Protein AF-A0A2K3E659-F1 (afdb_monomer_lite)

Foldseek 3Di:
DLLVVLVVLVVPPDDDDDDDDDDDDDDDDDDDDDDDDDPVVCVVVVQVVCCVPPVDNPPPPPDDDDDDDDDDDDDDDDDDDPDPPPPPPPDPDPQDALVRLLVQLVVCVVVVVPVSNLVSLVSLLVLLVVLFDPPDPPPPDDDDDDDDDDDDDDDDDDDDDDDPPPPPPPPPVDPQRSLLVNQLPPVSDDDPVSDDPSVSSSSVSSLVSLLSVCQELVSLVPDPVSLVSLLSGALSSLSSNLLDPRHDYPFLVSVVVSVVSSCVSCVDDGDDPVSVVVSVVSRPVVRHDPVCCVPPVPPPD

Secondary structure (DSSP, 8-state):
-HHHHHHHHHTTSS-PPPP-------------------HHHHHHHHHHHHHHHH------PPP-----------------------------S-PPPHHHHHHHHHHHHHTT-HHHHHHHHHHHHHHHHHTS--PPP-------------------------------------PPPHHHHHHHTGGGSPPGGG--HHHHHHHHHHHHHHHHHH-BHHHHHH-HHHHHHHHH--HHHHHHHHH-TTSB-S-HHHHHHHHHHHHHHTTTTS--HHHHHHHHHHS-GGGS-HHHHHHHS----

Structure (mmCIF, N/CA/C/O backbone):
data_AF-A0A2K3E659-F1
#
_entry.id   AF-A0A2K3E659-F1
#
loop_
_atom_site.group_PDB
_atom_site.id
_atom_site.type_symbol
_atom_site.label_atom_id
_atom_site.label_alt_id
_atom_site.label_comp_id
_atom_site.label_asym_id
_atom_site.label_entity_id
_atom_site.label_seq_id
_atom_site.pdbx_PDB_ins_code
_atom_site.Cartn_x
_atom_site.Cartn_y
_atom_site.Cartn_z
_atom_site.occupancy
_atom_site.B_iso_or_equiv
_atom_site.auth_seq_id
_atom_site.auth_comp_id
_atom_site.auth_asym_id
_atom_site.auth_atom_id
_atom_site.pdbx_PDB_model_num
ATOM 1 N N . MET A 1 1 ? 3.778 13.108 7.292 1.00 47.12 1 MET A N 1
ATOM 2 C CA . MET A 1 1 ? 3.877 12.497 8.639 1.00 47.12 1 MET A CA 1
ATOM 3 C C . MET A 1 1 ? 3.496 11.025 8.599 1.00 47.12 1 MET A C 1
ATOM 5 O O . MET A 1 1 ? 4.296 10.223 9.041 1.00 47.12 1 MET A O 1
ATOM 9 N N . PHE A 1 2 ? 2.381 10.656 7.964 1.00 42.03 2 PHE A N 1
ATOM 10 C CA . PHE A 1 2 ? 1.967 9.256 7.797 1.00 42.03 2 PHE A CA 1
ATOM 11 C C . PHE A 1 2 ? 3.013 8.341 7.096 1.00 42.03 2 PHE A C 1
ATOM 13 O O . PHE A 1 2 ? 3.267 7.223 7.522 1.00 42.03 2 PHE A O 1
ATOM 20 N N . ALA A 1 3 ? 3.743 8.857 6.103 1.00 51.72 3 ALA A N 1
ATOM 21 C CA . ALA A 1 3 ? 4.921 8.198 5.514 1.00 51.72 3 ALA A CA 1
ATOM 22 C C . ALA A 1 3 ? 6.031 7.842 6.538 1.00 51.72 3 ALA A C 1
ATOM 24 O O . ALA A 1 3 ? 6.636 6.773 6.499 1.00 51.72 3 ALA A O 1
ATOM 25 N N . ALA A 1 4 ? 6.301 8.740 7.494 1.00 57.41 4 ALA A N 1
ATOM 26 C CA . ALA A 1 4 ? 7.264 8.475 8.565 1.00 57.41 4 ALA A CA 1
ATOM 27 C C . ALA A 1 4 ? 6.723 7.435 9.561 1.00 57.41 4 ALA A C 1
ATOM 29 O O . ALA A 1 4 ? 7.491 6.608 10.046 1.00 57.41 4 ALA A O 1
ATOM 30 N N . GLN A 1 5 ? 5.404 7.428 9.763 1.00 55.34 5 GLN A N 1
ATOM 31 C CA . GLN A 1 5 ? 4.701 6.498 10.638 1.00 55.34 5 GLN A CA 1
ATOM 32 C C . GLN A 1 5 ? 4.775 5.050 10.182 1.00 55.34 5 GLN A C 1
ATOM 34 O O . GLN A 1 5 ? 5.108 4.144 10.948 1.00 55.34 5 GLN A O 1
ATOM 39 N N . LEU A 1 6 ? 4.534 4.831 8.896 1.00 56.66 6 LEU A N 1
ATOM 40 C CA . LEU A 1 6 ? 4.670 3.508 8.310 1.00 56.66 6 LEU A CA 1
ATOM 41 C C . LEU A 1 6 ? 6.118 2.990 8.401 1.00 56.66 6 LEU A C 1
ATOM 43 O O . LEU A 1 6 ? 6.339 1.822 8.722 1.00 56.66 6 LEU A O 1
ATOM 47 N N . ARG A 1 7 ? 7.116 3.872 8.240 1.00 60.88 7 ARG A N 1
ATOM 48 C CA . ARG A 1 7 ? 8.538 3.516 8.406 1.00 60.88 7 ARG A CA 1
ATOM 49 C C . ARG A 1 7 ? 8.892 3.068 9.825 1.00 60.88 7 ARG A C 1
ATOM 51 O O . ARG A 1 7 ? 9.655 2.109 9.972 1.00 60.88 7 ARG A O 1
ATOM 58 N N . GLY A 1 8 ? 8.360 3.741 10.848 1.00 56.91 8 GLY A N 1
ATOM 59 C CA . GLY A 1 8 ? 8.593 3.401 12.256 1.00 56.91 8 GLY A CA 1
ATOM 60 C C . GLY A 1 8 ? 8.026 2.030 12.630 1.00 56.91 8 GLY A C 1
ATOM 61 O O . GLY A 1 8 ? 8.695 1.239 13.296 1.00 56.91 8 GLY A O 1
ATOM 62 N N . CYS A 1 9 ? 6.832 1.712 12.128 1.00 49.62 9 CYS A N 1
ATOM 63 C CA . CYS A 1 9 ? 6.177 0.430 12.383 1.00 49.62 9 CYS A CA 1
ATOM 64 C C . CYS A 1 9 ? 6.862 -0.758 11.693 1.00 49.62 9 CYS A C 1
ATOM 66 O O . CYS A 1 9 ? 6.882 -1.850 12.259 1.00 49.62 9 CYS A O 1
ATOM 68 N N . TRP A 1 10 ? 7.433 -0.575 10.499 1.00 52.50 10 TRP A N 1
ATOM 69 C CA . TRP A 1 10 ? 8.039 -1.689 9.754 1.00 52.50 10 TRP A CA 1
ATOM 70 C C . TRP A 1 10 ? 9.515 -1.915 10.044 1.00 52.50 10 TRP A C 1
ATOM 72 O O . TRP A 1 10 ? 9.970 -3.052 9.980 1.00 52.50 10 TRP A O 1
ATOM 82 N N . SER A 1 11 ? 10.257 -0.880 10.439 1.00 49.38 11 SER A N 1
ATOM 83 C CA . SER A 1 11 ? 11.671 -1.045 10.811 1.00 49.38 11 SER A CA 1
ATOM 84 C C . SER A 1 11 ? 11.860 -1.784 12.146 1.00 49.38 11 SER A C 1
ATOM 86 O O . SER A 1 11 ? 12.975 -2.168 12.481 1.00 49.38 11 SER A O 1
ATOM 88 N N . ALA A 1 12 ? 10.789 -1.972 12.927 1.00 46.50 12 ALA A N 1
ATOM 89 C CA . ALA A 1 12 ? 10.837 -2.599 14.249 1.00 46.50 12 ALA A CA 1
ATOM 90 C C . ALA A 1 12 ? 10.789 -4.145 14.229 1.00 46.50 12 ALA A C 1
ATOM 92 O O . ALA A 1 12 ? 10.921 -4.765 15.285 1.00 46.50 12 ALA A O 1
ATOM 93 N N . GLY A 1 13 ? 10.611 -4.778 13.064 1.00 43.62 13 GLY A N 1
ATOM 94 C CA . GLY A 1 13 ? 10.734 -6.230 12.906 1.00 43.62 13 GLY A CA 1
ATOM 95 C C . GLY A 1 13 ? 12.174 -6.638 12.582 1.00 43.62 13 GLY A C 1
ATOM 96 O O . GLY A 1 13 ? 12.652 -6.347 11.495 1.00 43.62 13 GLY A O 1
ATOM 97 N N . ASP A 1 14 ? 12.839 -7.328 13.514 1.00 42.44 14 ASP A N 1
ATOM 98 C CA . ASP A 1 14 ? 14.150 -7.994 13.360 1.00 42.44 14 ASP A CA 1
ATOM 99 C C . ASP A 1 14 ? 15.427 -7.124 13.286 1.00 42.44 14 ASP A C 1
ATOM 101 O O . ASP A 1 14 ? 16.301 -7.323 12.441 1.00 42.44 14 ASP A O 1
ATOM 105 N N . ALA A 1 15 ? 15.642 -6.251 14.278 1.00 33.78 15 ALA A N 1
ATOM 106 C CA . ALA A 1 15 ? 16.997 -5.807 14.632 1.00 33.78 15 ALA A CA 1
ATOM 107 C C . ALA A 1 15 ? 17.201 -5.757 16.165 1.00 33.78 15 ALA A C 1
ATOM 109 O O . ALA A 1 15 ? 16.416 -5.107 16.860 1.00 33.78 15 ALA A O 1
ATOM 110 N N . PRO A 1 16 ? 18.235 -6.415 16.738 1.00 37.44 16 PRO A N 1
ATOM 111 C CA . PRO A 1 16 ? 18.531 -6.317 18.166 1.00 37.44 16 PRO A CA 1
ATOM 112 C C . PRO A 1 16 ? 18.999 -4.900 18.528 1.00 37.44 16 PRO A C 1
ATOM 114 O O . PRO A 1 16 ? 19.964 -4.375 17.974 1.00 37.44 16 PRO A O 1
ATOM 117 N N . ALA A 1 17 ? 18.276 -4.295 19.469 1.00 35.94 17 ALA A N 1
ATOM 118 C CA . ALA A 1 17 ? 18.398 -2.905 19.885 1.00 35.94 17 ALA A CA 1
ATOM 119 C C . ALA A 1 17 ? 19.773 -2.538 20.479 1.00 35.94 17 ALA A C 1
ATOM 121 O O . ALA A 1 17 ? 20.302 -3.238 21.344 1.00 35.94 17 ALA A O 1
ATOM 122 N N . ALA A 1 18 ? 20.281 -1.363 20.094 1.00 32.69 18 ALA A N 1
ATOM 123 C CA . ALA A 1 18 ? 21.292 -0.610 20.837 1.00 32.69 18 ALA A CA 1
ATOM 124 C C . ALA A 1 18 ? 20.625 0.581 21.567 1.00 32.69 18 ALA A C 1
ATOM 126 O O . ALA A 1 18 ? 19.684 1.162 21.021 1.00 32.69 18 ALA A O 1
ATOM 127 N N . PRO A 1 19 ? 21.068 0.965 22.783 1.00 47.03 19 PRO A N 1
ATOM 128 C CA . PRO A 1 19 ? 20.362 1.943 23.610 1.00 47.03 19 PRO A CA 1
ATOM 129 C C . PRO A 1 19 ? 20.912 3.375 23.480 1.00 47.03 19 PRO A C 1
ATOM 131 O O . PRO A 1 19 ? 22.121 3.584 23.541 1.00 47.03 19 PRO A O 1
ATOM 134 N N . ALA A 1 20 ? 20.014 4.365 23.418 1.00 38.97 20 ALA A N 1
ATOM 135 C CA . ALA A 1 20 ? 20.218 5.760 23.856 1.00 38.97 20 ALA A CA 1
ATOM 136 C C . ALA A 1 20 ? 18.830 6.445 23.941 1.00 38.97 20 ALA A C 1
ATOM 138 O O . ALA A 1 20 ? 18.073 6.393 22.981 1.00 38.97 20 ALA A O 1
ATOM 139 N N . ALA A 1 21 ? 18.315 6.838 25.112 1.00 37.50 21 ALA A N 1
ATOM 140 C CA . ALA A 1 21 ? 18.621 8.009 25.953 1.00 37.50 21 ALA A CA 1
ATOM 141 C C . ALA A 1 21 ? 17.850 9.301 25.567 1.00 37.50 21 ALA A C 1
ATOM 143 O O . ALA A 1 21 ? 18.180 9.954 24.588 1.00 37.50 21 ALA A O 1
ATOM 144 N N . GLY A 1 22 ? 16.904 9.707 26.434 1.00 38.62 22 GLY A N 1
ATOM 145 C CA . GLY A 1 22 ? 16.795 11.098 26.919 1.00 38.62 22 GLY A CA 1
ATOM 146 C C . GLY A 1 22 ? 15.797 12.094 26.294 1.00 38.62 22 GLY A C 1
ATOM 147 O O . GLY A 1 22 ? 16.176 12.878 25.440 1.00 38.62 22 GLY A O 1
ATOM 148 N N . SER A 1 23 ? 14.595 12.161 26.892 1.00 41.78 23 SER A N 1
ATOM 149 C CA . SER A 1 23 ? 13.807 13.352 27.323 1.00 41.78 23 SER A CA 1
ATOM 150 C C . SER A 1 23 ? 13.489 14.548 26.395 1.00 41.78 23 SER A C 1
ATOM 152 O O . SER A 1 23 ? 14.382 15.268 25.962 1.00 41.78 23 SER A O 1
ATOM 154 N N . GLY A 1 24 ? 12.194 14.914 26.337 1.00 33.00 24 GLY A N 1
ATOM 155 C CA . GLY A 1 24 ? 11.725 16.276 26.026 1.00 33.00 24 GLY A CA 1
ATOM 156 C C . GLY A 1 24 ? 10.191 16.430 25.995 1.00 33.00 24 GLY A C 1
ATOM 157 O O . GLY A 1 24 ? 9.526 15.854 25.147 1.00 33.00 24 GLY A O 1
ATOM 158 N N . THR A 1 25 ? 9.633 17.207 26.927 1.00 40.81 25 THR A N 1
ATOM 159 C CA . THR A 1 25 ? 8.205 17.555 27.123 1.00 40.81 25 THR A CA 1
ATOM 160 C C . THR A 1 25 ? 7.760 18.804 26.336 1.00 40.81 25 THR A C 1
ATOM 162 O O . THR A 1 25 ? 8.527 19.762 26.348 1.00 40.81 25 THR A O 1
ATOM 165 N N . ALA A 1 26 ? 6.516 18.862 25.803 1.00 34.12 26 ALA A N 1
ATOM 166 C CA . ALA A 1 26 ? 5.512 19.942 26.036 1.00 34.12 26 ALA A CA 1
ATOM 167 C C . ALA A 1 26 ? 4.304 20.001 25.046 1.00 34.12 26 ALA A C 1
ATOM 169 O O . ALA A 1 26 ? 4.470 20.001 23.834 1.00 34.12 26 ALA A O 1
ATOM 170 N N . SER A 1 27 ? 3.109 20.144 25.648 1.00 32.50 27 SER A N 1
ATOM 171 C CA . SER A 1 27 ? 1.854 20.871 25.318 1.00 32.50 27 SER A CA 1
ATOM 172 C C . SER A 1 27 ? 1.270 21.076 23.900 1.00 32.50 27 SER A C 1
ATOM 174 O O . SER A 1 27 ? 1.716 21.915 23.128 1.00 32.50 27 SER A O 1
ATOM 176 N N . SER A 1 28 ? 0.100 20.439 23.720 1.00 35.16 28 SER A N 1
ATOM 177 C CA . SER A 1 28 ? -1.240 20.902 23.272 1.00 35.16 28 SER A CA 1
ATOM 178 C C . SER A 1 28 ? -1.457 22.272 22.594 1.00 35.16 28 SER A C 1
ATOM 180 O O . SER A 1 28 ? -1.213 23.320 23.191 1.00 35.16 28 SER A O 1
ATOM 182 N N . ALA A 1 29 ? -2.157 22.233 21.448 1.00 30.05 29 ALA A N 1
ATOM 183 C CA . ALA A 1 29 ? -3.286 23.118 21.127 1.00 30.05 29 ALA A CA 1
ATOM 184 C C . ALA A 1 29 ? -4.219 22.437 20.098 1.00 30.05 29 ALA A C 1
ATOM 186 O O . ALA A 1 29 ? -3.815 22.163 18.970 1.00 30.05 29 ALA A O 1
ATOM 187 N N . ALA A 1 30 ? -5.468 22.158 20.483 1.00 32.28 30 ALA A N 1
ATOM 188 C CA . ALA A 1 30 ? -6.503 21.622 19.599 1.00 32.28 30 ALA A CA 1
ATOM 189 C C . ALA A 1 30 ? -7.241 22.763 18.878 1.00 32.28 30 ALA A C 1
ATOM 191 O O . ALA A 1 30 ? -7.727 23.691 19.524 1.00 32.28 30 ALA A O 1
ATOM 192 N N . SER A 1 31 ? -7.350 22.672 17.551 1.00 33.44 31 SER A N 1
ATOM 193 C CA . SER A 1 31 ? -8.145 23.574 16.710 1.00 33.44 31 SER A CA 1
ATOM 194 C C . SER A 1 31 ? -9.215 22.760 15.982 1.00 33.44 31 SER A C 1
ATOM 196 O O . SER A 1 31 ? -8.907 21.747 15.353 1.00 33.44 31 SER A O 1
ATOM 198 N N . GLY A 1 32 ? -10.478 23.151 16.150 1.00 29.97 32 GLY A N 1
ATOM 199 C CA . GLY A 1 32 ? -11.647 22.414 15.675 1.00 29.97 32 GLY A CA 1
ATOM 200 C C . GLY A 1 32 ? -12.015 22.727 14.225 1.00 29.97 32 GLY A C 1
ATOM 201 O O . GLY A 1 32 ? -11.993 23.881 13.806 1.00 29.97 32 GLY A O 1
ATOM 202 N N . CYS A 1 33 ? -12.444 21.696 13.497 1.00 29.36 33 CYS A N 1
ATOM 203 C CA . CYS A 1 33 ? -13.111 21.818 12.204 1.00 29.36 33 CYS A CA 1
ATOM 204 C C . CYS A 1 33 ? -14.508 21.196 12.312 1.00 29.36 33 CYS A C 1
ATOM 206 O O . CYS A 1 33 ? -14.652 20.011 12.608 1.00 29.36 33 CYS A O 1
ATOM 208 N N . THR A 1 34 ? -15.541 22.006 12.095 1.00 33.25 34 THR A N 1
ATOM 209 C CA . THR A 1 34 ? -16.946 21.599 12.039 1.00 33.25 34 THR A CA 1
ATOM 210 C C . THR A 1 34 ? -17.333 21.271 10.595 1.00 33.25 34 THR A C 1
ATOM 212 O O . THR A 1 34 ? -17.250 22.121 9.713 1.00 33.25 34 THR A O 1
ATOM 215 N N . GLY A 1 35 ? -17.764 20.030 10.351 1.00 34.91 35 GLY A N 1
ATOM 216 C CA . GLY A 1 35 ? -18.275 19.553 9.062 1.00 34.91 35 GLY A CA 1
ATOM 217 C C . GLY A 1 35 ? -19.725 19.083 9.188 1.00 34.91 35 GLY A C 1
ATOM 218 O O . GLY A 1 35 ? -20.068 18.339 10.100 1.00 34.91 35 GLY A O 1
ATOM 219 N N . SER A 1 36 ? -20.577 19.579 8.294 1.00 40.56 36 SER A N 1
ATOM 220 C CA . SER A 1 36 ? -22.041 19.525 8.334 1.00 40.56 36 SER A CA 1
ATOM 221 C C . SER A 1 36 ? -22.623 18.119 8.109 1.00 40.56 36 SER A C 1
ATOM 223 O O . SER A 1 36 ? -22.696 17.659 6.973 1.00 40.56 36 SER A O 1
ATOM 225 N N . GLY A 1 37 ? -23.120 17.479 9.172 1.00 39.16 37 GLY A N 1
ATOM 226 C CA . GLY A 1 37 ? -23.962 16.278 9.091 1.00 39.16 37 GLY A CA 1
ATOM 227 C C . GLY A 1 37 ? -25.423 16.608 8.756 1.00 39.16 37 GLY A C 1
ATOM 228 O O . GLY A 1 37 ? -25.956 17.637 9.177 1.00 39.16 37 GLY A O 1
ATOM 229 N N . SER A 1 38 ? -26.074 15.738 7.980 1.00 47.44 38 SER A N 1
ATOM 230 C CA . SER A 1 38 ? -27.495 15.833 7.623 1.00 47.44 38 SER A CA 1
ATOM 231 C C . SER A 1 38 ? -28.383 15.914 8.874 1.00 47.44 38 SER A C 1
ATOM 233 O O . SER A 1 38 ? -28.114 15.269 9.887 1.00 47.44 38 SER A O 1
ATOM 235 N N . LYS A 1 39 ? -29.478 16.689 8.817 1.00 44.12 39 LYS A N 1
ATOM 236 C CA . LYS A 1 39 ? -30.404 16.897 9.955 1.00 44.12 39 LYS A CA 1
ATOM 237 C C . LYS A 1 39 ? -30.971 15.591 10.537 1.00 44.12 39 LYS A C 1
ATOM 239 O O . LYS A 1 39 ? -31.363 15.589 11.701 1.00 44.12 39 LYS A O 1
ATOM 244 N N . ALA A 1 40 ? -31.008 14.512 9.753 1.00 47.88 40 ALA A N 1
ATOM 245 C CA . ALA A 1 40 ? -31.462 13.199 10.206 1.00 47.88 40 ALA A CA 1
ATOM 246 C C . ALA A 1 40 ? -30.437 12.495 11.124 1.00 47.88 40 ALA A C 1
ATOM 248 O O . ALA A 1 40 ? -30.831 11.887 12.118 1.00 47.88 40 ALA A O 1
ATOM 249 N N . ASP A 1 41 ? -29.134 12.659 10.871 1.00 48.69 41 ASP A N 1
ATOM 250 C CA . ASP A 1 41 ? -28.060 12.014 11.645 1.00 48.69 41 ASP A CA 1
ATOM 251 C C . ASP A 1 41 ? -27.854 12.651 13.022 1.00 48.69 41 ASP A C 1
ATOM 253 O O . ASP A 1 41 ? -27.526 11.976 14.001 1.00 48.69 41 ASP A O 1
ATOM 257 N N . VAL A 1 42 ? -28.135 13.952 13.143 1.00 56.53 42 VAL A N 1
ATOM 258 C CA . VAL A 1 42 ? -28.045 14.672 14.423 1.00 56.53 42 VAL A CA 1
ATOM 259 C C . VAL A 1 42 ? -29.068 14.140 15.433 1.00 56.53 42 VAL A C 1
ATOM 261 O O . VAL A 1 42 ? -28.788 14.113 16.631 1.00 56.53 42 VAL A O 1
ATOM 264 N N . GLY A 1 43 ? -30.238 13.684 14.974 1.00 63.53 43 GLY A N 1
ATOM 265 C CA . GLY A 1 43 ? -31.271 13.114 15.845 1.00 63.53 43 GLY A CA 1
ATOM 266 C C . GLY A 1 43 ? -30.830 11.797 16.483 1.00 63.53 43 GLY A C 1
ATOM 267 O O . GLY A 1 43 ? -30.923 11.632 17.700 1.00 63.53 43 GLY A O 1
ATOM 268 N N . VAL A 1 44 ? -30.273 10.896 15.672 1.00 66.00 44 VAL A N 1
ATOM 269 C CA . VAL A 1 44 ? -29.801 9.576 16.118 1.00 66.00 44 VAL A CA 1
ATOM 270 C C . VAL A 1 44 ? -28.579 9.714 17.026 1.00 66.00 44 VAL A C 1
ATOM 272 O O . VAL A 1 44 ? -28.549 9.130 18.112 1.00 66.00 44 VAL A O 1
ATOM 275 N N . ALA A 1 45 ? -27.619 10.567 16.656 1.00 55.41 45 ALA A N 1
ATOM 276 C CA . ALA A 1 45 ? -26.450 10.847 17.487 1.00 55.41 45 ALA A CA 1
ATOM 277 C C . ALA A 1 45 ? -26.842 11.474 18.836 1.00 55.41 45 ALA A C 1
ATOM 279 O O . ALA A 1 45 ? -26.327 11.083 19.883 1.00 55.41 45 ALA A O 1
ATOM 280 N N . ARG A 1 46 ? -27.811 12.401 18.853 1.00 63.34 46 ARG A N 1
ATOM 281 C CA . ARG A 1 46 ? -28.286 13.039 20.090 1.00 63.34 46 ARG A CA 1
ATOM 282 C C . ARG A 1 46 ? -29.042 12.065 20.996 1.00 63.34 46 ARG A C 1
ATOM 284 O O . ARG A 1 46 ? -28.880 12.149 22.212 1.00 63.34 46 ARG A O 1
ATOM 291 N N . ALA A 1 47 ? -29.821 11.137 20.437 1.00 64.75 47 ALA A N 1
ATOM 292 C CA . ALA A 1 47 ? -30.492 10.083 21.202 1.00 64.75 47 ALA A CA 1
ATOM 293 C C . ALA A 1 47 ? -29.486 9.097 21.821 1.00 64.75 47 ALA A C 1
ATOM 295 O O . ALA A 1 47 ? -29.588 8.781 23.007 1.00 64.75 47 ALA A O 1
ATOM 296 N N . ALA A 1 48 ? -28.466 8.689 21.059 1.00 61.31 48 ALA A N 1
ATOM 297 C CA . ALA A 1 48 ? -27.405 7.806 21.540 1.00 61.31 48 ALA A CA 1
ATOM 298 C C . ALA A 1 48 ? -26.565 8.461 22.653 1.00 61.31 48 ALA A C 1
ATOM 300 O O . ALA A 1 48 ? -26.370 7.865 23.710 1.00 61.31 48 ALA A O 1
ATOM 301 N N . ILE A 1 49 ? -26.152 9.722 22.478 1.00 67.94 49 ILE A N 1
ATOM 302 C CA . ILE A 1 49 ? -25.396 10.476 23.495 1.00 67.94 49 ILE A CA 1
ATOM 303 C C . ILE A 1 49 ? -26.223 10.657 24.778 1.00 67.94 49 ILE A C 1
ATOM 305 O O . ILE A 1 49 ? -25.704 10.512 25.886 1.00 67.94 49 ILE A O 1
ATOM 309 N N . ARG A 1 50 ? -27.529 10.931 24.656 1.00 61.16 50 ARG A N 1
ATOM 310 C CA . ARG A 1 50 ? -28.421 11.101 25.814 1.00 61.16 50 ARG A CA 1
ATOM 311 C C . ARG A 1 50 ? -28.655 9.791 26.563 1.00 61.16 50 ARG A C 1
ATOM 313 O O . ARG A 1 50 ? -28.723 9.811 27.792 1.00 61.16 50 ARG A O 1
ATOM 320 N N . PHE A 1 51 ? -28.732 8.668 25.851 1.00 65.69 51 PHE A N 1
ATOM 321 C CA . PHE A 1 51 ? -28.806 7.342 26.458 1.00 65.69 51 PHE A CA 1
ATOM 322 C C . PHE A 1 51 ? -27.531 7.010 27.240 1.00 65.69 51 PHE A C 1
ATOM 324 O O . PHE A 1 51 ? -27.625 6.600 28.394 1.00 65.69 51 PHE A O 1
ATOM 331 N N . ILE A 1 52 ? -26.358 7.281 26.660 1.00 66.31 52 ILE A N 1
ATOM 332 C CA . ILE A 1 52 ? -25.056 7.040 27.303 1.00 66.31 52 ILE A CA 1
ATOM 333 C C . ILE A 1 52 ? -24.925 7.831 28.614 1.00 66.31 52 ILE A C 1
ATOM 335 O O . ILE A 1 52 ? -24.456 7.289 29.609 1.00 66.31 52 ILE A O 1
ATOM 339 N N . TYR A 1 53 ? -25.380 9.086 28.649 1.00 51.19 53 TYR A N 1
ATOM 340 C CA . TYR A 1 53 ? -25.212 9.940 29.833 1.00 51.19 53 TYR A CA 1
ATOM 341 C C . TYR A 1 53 ? -26.321 9.837 30.883 1.00 51.19 53 TYR A C 1
ATOM 343 O O . TYR A 1 53 ? -26.076 10.138 32.048 1.00 51.19 53 TYR A O 1
ATOM 351 N N . THR A 1 54 ? -27.543 9.458 30.505 1.00 72.44 54 THR A N 1
ATOM 352 C CA . THR A 1 54 ? -28.680 9.441 31.447 1.00 72.44 54 THR A CA 1
ATOM 353 C C . THR A 1 54 ? -29.209 8.040 31.750 1.00 72.44 54 THR A C 1
ATOM 355 O O . THR A 1 54 ? -30.038 7.888 32.646 1.00 72.44 54 THR A O 1
ATOM 358 N N . GLY A 1 55 ? -28.767 7.015 31.011 1.00 55.97 55 GLY A N 1
ATOM 359 C CA . GLY A 1 55 ? -29.231 5.630 31.143 1.00 55.97 55 GLY A CA 1
ATOM 360 C C . GLY A 1 55 ? -30.704 5.413 30.776 1.00 55.97 55 GLY A C 1
ATOM 361 O O . GLY A 1 55 ? -31.225 4.316 30.963 1.00 55.97 55 GLY A O 1
ATOM 362 N N . LYS A 1 56 ? -31.402 6.437 30.265 1.00 52.84 56 LYS A N 1
ATOM 363 C CA . LYS A 1 56 ? -32.820 6.367 29.899 1.00 52.84 56 LYS A CA 1
ATOM 364 C C . LYS A 1 56 ? -32.991 6.449 28.388 1.00 52.84 56 LYS A C 1
ATOM 366 O O . LYS A 1 56 ? -32.768 7.489 27.776 1.00 52.84 56 LYS A O 1
ATOM 371 N N . LEU A 1 57 ? -33.423 5.338 27.798 1.00 48.78 57 LEU A N 1
ATOM 372 C CA . LEU A 1 57 ? -34.036 5.309 26.473 1.00 48.78 57 LEU A CA 1
ATOM 373 C C . LEU A 1 57 ? -35.498 5.701 26.674 1.00 48.78 57 LEU A C 1
ATOM 375 O O . LEU A 1 57 ? -36.344 4.852 26.956 1.00 48.78 57 LEU A O 1
ATOM 379 N N . GLU A 1 58 ? -35.806 6.993 26.591 1.00 49.62 58 GLU A N 1
ATOM 380 C CA . GLU A 1 58 ? -37.204 7.367 26.421 1.00 49.62 58 GLU A CA 1
ATOM 381 C C . GLU A 1 58 ? -37.607 6.924 25.018 1.00 49.62 58 GLU A C 1
ATOM 383 O O . GLU A 1 58 ? -37.122 7.446 24.015 1.00 49.62 58 GLU A O 1
ATOM 388 N N . ARG A 1 59 ? -38.460 5.895 24.949 1.00 48.09 59 ARG A N 1
ATOM 389 C CA . ARG A 1 59 ? -39.269 5.664 23.757 1.00 48.09 59 ARG A CA 1
ATOM 390 C C . ARG A 1 59 ? -40.060 6.947 23.560 1.00 48.09 59 ARG A C 1
ATOM 392 O O . ARG A 1 59 ? -41.041 7.157 24.269 1.00 48.09 59 ARG A O 1
ATOM 399 N N . GLU A 1 60 ? -39.649 7.793 22.621 1.00 46.31 60 GLU A N 1
ATOM 400 C CA . GLU A 1 60 ? -40.583 8.743 22.036 1.00 46.31 60 GLU A CA 1
ATOM 401 C C . GLU A 1 60 ? -41.670 7.904 21.369 1.00 46.31 60 GLU A C 1
ATOM 403 O O . GLU A 1 60 ? -41.524 7.371 20.269 1.00 46.31 60 GLU A O 1
ATOM 408 N N . ALA A 1 61 ? -42.737 7.681 22.130 1.00 40.69 61 ALA A N 1
ATOM 409 C CA . ALA A 1 61 ? -43.966 7.136 21.622 1.00 40.69 61 ALA A CA 1
ATOM 410 C C . ALA A 1 61 ? -44.450 8.098 20.535 1.00 40.69 61 ALA A C 1
ATOM 412 O O . ALA A 1 61 ? -44.766 9.255 20.813 1.00 40.69 61 ALA A O 1
ATOM 413 N N . CYS A 1 62 ? -44.528 7.603 19.297 1.00 40.41 62 CYS A N 1
ATOM 414 C CA . CYS A 1 62 ? -45.505 8.123 18.352 1.00 40.41 62 CYS A CA 1
ATOM 415 C C . CYS A 1 62 ? -46.849 8.182 19.087 1.00 40.41 62 CYS A C 1
ATOM 417 O O . CYS A 1 62 ? -47.320 7.170 19.607 1.00 40.41 62 CYS A O 1
ATOM 419 N N . GLY A 1 63 ? -47.388 9.390 19.224 1.00 43.72 63 GLY A N 1
ATOM 420 C CA . GLY A 1 63 ? -48.492 9.670 20.128 1.00 43.72 63 GLY A CA 1
ATOM 421 C C . GLY A 1 63 ? -49.769 8.889 19.821 1.00 43.72 63 GLY A C 1
ATOM 422 O O . GLY A 1 63 ? -50.158 8.734 18.666 1.00 43.72 63 GLY A O 1
ATOM 423 N N . ALA A 1 64 ? -50.455 8.485 20.889 1.00 33.69 64 ALA A N 1
ATOM 424 C CA . ALA A 1 64 ? -51.912 8.423 20.985 1.00 33.69 64 ALA A CA 1
ATOM 425 C C . ALA A 1 64 ? -52.316 8.487 22.478 1.00 33.69 64 ALA A C 1
ATOM 427 O O . ALA A 1 64 ? -51.524 8.080 23.331 1.00 33.69 64 ALA A O 1
ATOM 428 N N . PRO A 1 65 ? -53.491 9.054 22.810 1.00 47.28 65 PRO A N 1
ATOM 429 C CA . PRO A 1 65 ? -53.743 9.652 24.116 1.00 47.28 65 PRO A CA 1
ATOM 430 C C . PRO A 1 65 ? -54.199 8.666 25.199 1.00 47.28 65 PRO A C 1
ATOM 432 O O . PRO A 1 65 ? -54.979 7.748 24.964 1.00 47.28 65 PRO A O 1
ATOM 435 N N . GLU A 1 66 ? -53.683 8.941 26.396 1.00 38.75 66 GLU A N 1
ATOM 436 C CA . GLU A 1 66 ? -54.322 8.936 27.716 1.00 38.75 66 GLU A CA 1
ATOM 437 C C . GLU A 1 66 ? -55.660 8.184 27.880 1.00 38.75 66 GLU A C 1
ATOM 439 O O . GLU A 1 66 ? -56.730 8.680 27.534 1.00 38.75 66 GLU A O 1
ATOM 444 N N . ALA A 1 67 ? -55.601 7.037 28.562 1.00 35.06 67 ALA A N 1
ATOM 445 C CA . ALA A 1 67 ? -56.695 6.555 29.398 1.00 35.06 67 ALA A CA 1
ATOM 446 C C . ALA A 1 67 ? -56.121 5.896 30.659 1.00 35.06 67 ALA A C 1
ATOM 448 O O . ALA A 1 67 ? -55.409 4.893 30.608 1.00 35.06 67 ALA A O 1
ATOM 449 N N . ALA A 1 68 ? -56.415 6.523 31.793 1.00 43.31 68 ALA A N 1
ATOM 450 C CA . ALA A 1 68 ? -56.069 6.088 33.133 1.00 43.31 68 ALA A CA 1
ATOM 451 C C . ALA A 1 68 ? -56.825 4.815 33.549 1.00 43.31 68 ALA A C 1
ATOM 453 O O . ALA A 1 68 ? -58.016 4.698 33.274 1.00 43.31 68 ALA A O 1
ATOM 454 N N . ALA A 1 69 ? -56.176 3.941 34.323 1.00 38.03 69 ALA A N 1
ATOM 455 C CA . ALA A 1 69 ? -56.777 3.322 35.507 1.00 38.03 69 ALA A CA 1
ATOM 456 C C . ALA A 1 69 ? -55.727 2.575 36.341 1.00 38.03 69 ALA A C 1
ATOM 458 O O . ALA A 1 69 ? -54.856 1.878 35.830 1.00 38.03 69 ALA A O 1
ATOM 459 N N . ALA A 1 70 ? -55.852 2.760 37.651 1.00 44.56 70 ALA A N 1
ATOM 460 C CA . ALA A 1 70 ? -55.021 2.231 38.716 1.00 44.56 70 ALA A CA 1
ATOM 461 C C . ALA A 1 70 ? -55.207 0.722 38.962 1.00 44.56 70 ALA A C 1
ATOM 463 O O . ALA A 1 70 ? -56.265 0.159 38.692 1.00 44.56 70 ALA A O 1
ATOM 464 N N . GLY A 1 71 ? -54.209 0.102 39.599 1.00 36.69 71 GLY A N 1
ATOM 465 C CA . GLY A 1 71 ? -54.317 -1.249 40.150 1.00 36.69 71 GLY A CA 1
ATOM 466 C C . GLY A 1 71 ? -53.105 -1.638 40.996 1.00 36.69 71 GLY A C 1
ATOM 467 O O . GLY A 1 71 ? -52.045 -1.947 40.470 1.00 36.69 71 GLY A O 1
ATOM 468 N N . SER A 1 72 ? -53.285 -1.590 42.315 1.00 43.53 72 SER A N 1
ATOM 469 C CA . SER A 1 72 ? -52.351 -1.985 43.377 1.00 43.53 72 SER A CA 1
ATOM 470 C C . SER A 1 72 ? -52.207 -3.514 43.493 1.00 43.53 72 SER A C 1
ATOM 472 O O . SER A 1 72 ? -53.199 -4.216 43.303 1.00 43.53 72 SER A O 1
ATOM 474 N N . GLY A 1 73 ? -51.035 -4.028 43.904 1.00 38.44 73 GLY A N 1
ATOM 475 C CA . GLY A 1 73 ? -50.952 -5.372 44.502 1.00 38.44 73 GLY A CA 1
ATOM 476 C C . GLY A 1 73 ? -49.627 -6.148 44.410 1.00 38.44 73 GLY A C 1
ATOM 477 O O . GLY A 1 73 ? -49.386 -6.846 43.438 1.00 38.44 73 GLY A O 1
ATOM 478 N N . SER A 1 74 ? -48.883 -6.133 45.524 1.00 40.97 74 SER A N 1
ATOM 479 C CA . SER A 1 74 ? -48.316 -7.308 46.229 1.00 40.97 74 SER A CA 1
ATOM 480 C C . SER A 1 74 ? -47.116 -8.122 45.689 1.00 40.97 74 SER A C 1
ATOM 482 O O . SER A 1 74 ? -47.205 -8.876 44.732 1.00 40.97 74 SER A O 1
ATOM 484 N N . HIS A 1 75 ? -46.032 -8.059 46.481 1.00 44.06 75 HIS A N 1
ATOM 485 C CA . HIS A 1 75 ? -45.105 -9.120 46.925 1.00 44.06 75 HIS A CA 1
ATOM 486 C C . HIS A 1 75 ? -44.967 -10.423 46.112 1.00 44.06 75 HIS A C 1
ATOM 488 O O . HIS A 1 75 ? -45.871 -11.254 46.086 1.00 44.06 75 HIS A O 1
ATOM 494 N N . SER A 1 76 ? -43.737 -10.718 45.670 1.00 40.66 76 SER A N 1
ATOM 495 C CA . SER A 1 76 ? -43.230 -12.089 45.488 1.00 40.66 76 SER A CA 1
ATOM 496 C C . SER A 1 76 ? -41.709 -12.142 45.675 1.00 40.66 76 SER A C 1
ATOM 498 O O . SER A 1 76 ? -40.955 -11.427 45.021 1.00 40.66 76 SER A O 1
ATOM 500 N N . LYS A 1 77 ? -41.284 -12.984 46.620 1.00 49.88 77 LYS A N 1
ATOM 501 C CA . LYS A 1 77 ? -39.903 -13.370 46.940 1.00 49.88 77 LYS A CA 1
ATOM 502 C C . LYS A 1 77 ? -39.392 -14.391 45.916 1.00 49.88 77 LYS A C 1
ATOM 504 O O . LYS A 1 77 ? -40.107 -15.341 45.628 1.00 49.88 77 LYS A O 1
ATOM 509 N N . GLY A 1 78 ? -38.109 -14.282 45.564 1.00 39.12 78 GLY A N 1
ATOM 510 C CA . GLY A 1 78 ? -37.250 -15.423 45.226 1.00 39.12 78 GLY A CA 1
ATOM 511 C C . GLY A 1 78 ? -37.168 -15.805 43.748 1.00 39.12 78 GLY A C 1
ATOM 512 O O . GLY A 1 78 ? -38.131 -16.286 43.172 1.00 39.12 78 GLY A O 1
ATOM 513 N N . CYS A 1 79 ? -35.981 -15.636 43.163 1.00 33.59 79 CYS A N 1
ATOM 514 C CA . CYS A 1 79 ? -35.131 -16.735 42.687 1.00 33.59 79 CYS A CA 1
ATOM 515 C C . CYS A 1 79 ? -33.914 -16.146 41.967 1.00 33.59 79 CYS A C 1
ATOM 517 O O . CYS A 1 79 ? -34.024 -15.523 40.914 1.00 33.59 79 CYS A O 1
ATOM 519 N N . SER A 1 80 ? -32.743 -16.354 42.564 1.00 49.22 80 SER A N 1
ATOM 520 C CA . SER A 1 80 ? -31.449 -16.161 41.925 1.00 49.22 80 SER A CA 1
ATOM 521 C C . SER A 1 80 ? -31.324 -17.131 40.753 1.00 49.22 80 SER A C 1
ATOM 523 O O . SER A 1 80 ? -31.256 -18.336 40.974 1.00 49.22 80 SER A O 1
ATOM 525 N N . ASN A 1 81 ? -31.253 -16.608 39.530 1.00 38.09 81 ASN A N 1
ATOM 526 C CA . ASN A 1 81 ? -30.741 -17.340 38.379 1.00 38.09 81 ASN A CA 1
ATOM 527 C C . ASN A 1 81 ? -29.504 -16.609 37.861 1.00 38.09 81 ASN A C 1
ATOM 529 O O . ASN A 1 81 ? -29.594 -15.552 37.239 1.00 38.09 81 ASN A O 1
ATOM 533 N N . SER A 1 82 ? -28.343 -17.203 38.123 1.00 45.94 82 SER A N 1
ATOM 534 C CA . SER A 1 82 ? -27.081 -16.901 37.457 1.00 45.94 82 SER A CA 1
ATOM 535 C C . SER A 1 82 ? -27.184 -17.380 36.008 1.00 45.94 82 SER A C 1
ATOM 537 O O . SER A 1 82 ? -26.793 -18.496 35.676 1.00 45.94 82 SER A O 1
ATOM 539 N N . GLY A 1 83 ? -27.799 -16.565 35.155 1.00 33.50 83 GLY A N 1
ATOM 540 C CA . GLY A 1 83 ? -27.845 -16.793 33.718 1.00 33.50 83 GLY A CA 1
ATOM 541 C C . GLY A 1 83 ? -26.514 -16.400 33.094 1.00 33.50 83 GLY A C 1
ATOM 542 O O . GLY A 1 83 ? -26.236 -15.216 32.919 1.00 33.50 83 GLY A O 1
ATOM 543 N N . THR A 1 84 ? -25.691 -17.387 32.750 1.00 42.25 84 THR A N 1
ATOM 544 C CA . THR A 1 84 ? -24.595 -17.218 31.794 1.00 42.25 84 THR A CA 1
ATOM 545 C C . THR A 1 84 ? -25.206 -16.766 30.469 1.00 42.25 84 THR A C 1
ATOM 547 O O . THR A 1 84 ? -25.791 -17.564 29.738 1.00 42.25 84 THR A O 1
ATOM 550 N N . LEU A 1 85 ? -25.112 -15.470 30.175 1.00 35.47 85 LEU A N 1
ATOM 551 C CA . LEU A 1 85 ? -25.480 -14.910 28.880 1.00 35.47 85 LEU A CA 1
ATOM 552 C C . LEU A 1 85 ? -24.424 -15.332 27.854 1.00 35.47 85 LEU A C 1
ATOM 554 O O . LEU A 1 85 ? -23.508 -14.582 27.529 1.00 35.47 85 LEU A O 1
ATOM 558 N N . VAL A 1 86 ? -24.556 -16.551 27.331 1.00 43.69 86 VAL A N 1
ATOM 559 C CA . VAL A 1 86 ? -23.989 -16.907 26.028 1.00 43.69 86 VAL A CA 1
ATOM 560 C C . VAL A 1 86 ? -24.866 -16.219 24.986 1.00 43.69 86 VAL A C 1
ATOM 562 O O . VAL A 1 86 ? -25.806 -16.796 24.441 1.00 43.69 86 VAL A O 1
ATOM 565 N N . GLY A 1 87 ? -24.604 -14.929 24.778 1.00 35.16 87 GLY A N 1
ATOM 566 C CA . GLY A 1 87 ? -25.188 -14.148 23.698 1.00 35.16 87 GLY A CA 1
ATOM 567 C C . GLY A 1 87 ? -24.637 -14.648 22.372 1.00 35.16 87 GLY A C 1
ATOM 568 O O . GLY A 1 87 ? -23.623 -14.156 21.888 1.00 35.16 87 GLY A O 1
ATOM 569 N N . SER A 1 88 ? -25.295 -15.653 21.798 1.00 43.34 88 SER A N 1
ATOM 570 C CA . SER A 1 88 ? -25.092 -16.044 20.405 1.00 43.34 88 SER A CA 1
ATOM 571 C C . SER A 1 88 ? -25.749 -14.989 19.523 1.00 43.34 88 SER A C 1
ATOM 573 O O . SER A 1 88 ? -26.892 -15.129 19.096 1.00 43.34 88 SER A O 1
ATOM 575 N N . SER A 1 89 ? -25.035 -13.889 19.306 1.00 42.25 89 SER A N 1
ATOM 576 C CA . SER A 1 89 ? -25.414 -12.850 18.355 1.00 42.25 89 SER A CA 1
ATOM 577 C C . SER A 1 89 ? -25.094 -13.339 16.947 1.00 42.25 89 SER A C 1
ATOM 579 O O 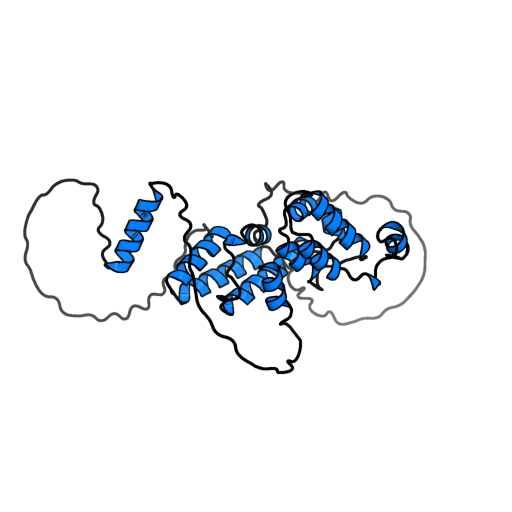. SER A 1 89 ? -24.070 -12.993 16.367 1.00 42.25 89 SER A O 1
ATOM 581 N N . SER A 1 90 ? -25.966 -14.173 16.390 1.00 44.91 90 SER A N 1
ATOM 582 C CA . SER A 1 90 ? -26.007 -14.438 14.954 1.00 44.91 90 SER A CA 1
ATOM 583 C C . SER A 1 90 ? -26.567 -13.195 14.252 1.00 44.91 90 SER A C 1
ATOM 585 O O . SER A 1 90 ? -27.769 -13.119 13.988 1.00 44.91 90 SER A O 1
ATOM 587 N N . SER A 1 91 ? -25.719 -12.184 14.022 1.00 44.44 91 SER A N 1
ATOM 588 C CA . SER A 1 91 ? -26.070 -11.041 13.179 1.00 44.44 91 SER A CA 1
ATOM 589 C C . SER A 1 91 ? -25.899 -11.436 11.714 1.00 44.44 91 SER A C 1
ATOM 591 O O . SER A 1 91 ? -24.868 -11.935 11.266 1.00 44.44 91 SER A O 1
ATOM 593 N N . SER A 1 92 ? -26.984 -11.275 10.970 1.00 43.34 92 SER A N 1
ATOM 594 C CA . SER A 1 92 ? -27.049 -11.578 9.551 1.00 43.34 92 SER A CA 1
ATOM 595 C C . SER A 1 92 ? -26.247 -10.535 8.764 1.00 43.34 92 SER A C 1
ATOM 597 O O . SER A 1 92 ? -26.712 -9.421 8.547 1.00 43.34 92 SER A O 1
ATOM 599 N N . GLY A 1 93 ? -25.024 -10.902 8.379 1.00 50.19 93 GLY A N 1
ATOM 600 C CA . GLY A 1 93 ? -24.453 -10.703 7.038 1.00 50.19 93 GLY A CA 1
ATOM 601 C C . GLY A 1 93 ? -24.081 -9.300 6.546 1.00 50.19 93 GLY A C 1
ATOM 602 O O . GLY A 1 93 ? -23.502 -9.205 5.469 1.00 50.19 93 GLY A O 1
ATOM 603 N N . GLY A 1 94 ? -24.373 -8.227 7.278 1.00 66.00 94 GLY A N 1
ATOM 604 C CA . GLY A 1 94 ? -23.912 -6.877 6.938 1.00 66.00 94 GLY A CA 1
ATOM 605 C C . GLY A 1 94 ? -22.590 -6.562 7.627 1.00 66.00 94 GLY A C 1
ATOM 606 O O . GLY A 1 94 ? -22.595 -5.867 8.639 1.00 66.00 94 GLY A O 1
ATOM 607 N N . GLY A 1 95 ? -21.478 -7.119 7.138 1.00 82.00 95 GLY A N 1
ATOM 608 C CA . GLY A 1 95 ? -20.153 -6.720 7.618 1.00 82.00 95 GLY A CA 1
ATOM 609 C C . GLY A 1 95 ? -19.954 -5.217 7.410 1.00 82.00 95 GLY A C 1
ATOM 610 O O . GLY A 1 95 ? -20.310 -4.697 6.353 1.00 82.00 95 GLY A O 1
ATOM 611 N N . LEU A 1 96 ? -19.430 -4.524 8.421 1.00 89.06 96 LEU A N 1
ATOM 612 C CA . LEU A 1 96 ? -19.080 -3.109 8.301 1.00 89.06 96 LEU A CA 1
ATOM 613 C C . LEU A 1 96 ? -17.975 -2.944 7.254 1.00 89.06 96 LEU A C 1
ATOM 615 O O . LEU A 1 96 ? -17.052 -3.758 7.174 1.00 89.06 96 LEU A O 1
ATOM 619 N N . SER A 1 97 ? -18.053 -1.877 6.467 1.00 93.19 97 SER A N 1
ATOM 620 C CA . SER A 1 97 ? -16.964 -1.504 5.566 1.00 93.19 97 SER A CA 1
ATOM 621 C C . SER A 1 97 ? -15.734 -1.036 6.359 1.00 93.19 97 SER A C 1
ATOM 623 O O . SER A 1 97 ? -15.828 -0.630 7.520 1.00 93.19 97 SER A O 1
ATOM 625 N N . ILE A 1 98 ? -14.552 -1.080 5.740 1.00 94.50 98 ILE A N 1
ATOM 626 C CA . ILE A 1 98 ? -13.310 -0.588 6.358 1.00 94.50 98 ILE A CA 1
ATOM 627 C C . ILE A 1 98 ? -13.404 0.870 6.838 1.00 94.50 98 ILE A C 1
ATOM 629 O O . ILE A 1 98 ? -13.041 1.107 7.994 1.00 94.50 98 ILE A O 1
ATOM 633 N N . PRO A 1 99 ? -13.892 1.843 6.040 1.00 94.44 99 PRO A N 1
ATOM 634 C CA . PRO A 1 99 ? -14.026 3.220 6.520 1.00 94.44 99 PRO A CA 1
ATOM 635 C C . PRO A 1 99 ? -14.965 3.330 7.724 1.00 94.44 99 PRO A C 1
ATOM 637 O O . PRO A 1 99 ? -14.674 4.064 8.670 1.00 94.44 99 PRO A O 1
ATOM 640 N N . GLU A 1 100 ? -16.059 2.563 7.740 1.00 94.69 100 GLU A N 1
ATOM 641 C CA . GLU A 1 100 ? -16.975 2.519 8.883 1.00 94.69 100 GLU A CA 1
ATOM 642 C C . GLU A 1 100 ? -16.286 1.952 10.128 1.00 94.69 100 GLU A C 1
ATOM 644 O O . GLU A 1 100 ? -16.401 2.538 11.205 1.00 94.69 100 GLU A O 1
ATOM 649 N N . LEU A 1 101 ? -15.515 0.868 9.999 1.00 95.50 101 LEU A N 1
ATOM 650 C CA . LEU A 1 101 ? -14.746 0.303 11.112 1.00 95.50 101 LEU A CA 1
ATOM 651 C C . LEU A 1 101 ? -13.699 1.280 11.649 1.00 95.50 101 LEU A C 1
ATOM 653 O O . LEU A 1 101 ? -13.579 1.423 12.865 1.00 95.50 101 LEU A O 1
ATOM 657 N N . LEU A 1 102 ? -12.969 1.986 10.780 1.00 95.00 102 LEU A N 1
ATOM 658 C CA . LEU A 1 102 ? -12.010 3.010 11.207 1.00 95.00 102 LEU A CA 1
ATOM 659 C C . LEU A 1 102 ? -12.704 4.180 11.918 1.00 95.00 102 LEU A C 1
ATOM 661 O O . LEU A 1 102 ? -12.222 4.647 12.954 1.00 95.00 102 LEU A O 1
ATOM 665 N N . ALA A 1 103 ? -13.859 4.626 11.418 1.00 94.38 103 ALA A N 1
ATOM 666 C CA . ALA A 1 103 ? -14.647 5.680 12.052 1.00 94.38 103 ALA A CA 1
ATOM 667 C C . ALA A 1 103 ? -15.165 5.252 13.437 1.00 94.38 103 ALA A C 1
ATOM 669 O O . ALA A 1 103 ? -15.009 5.994 14.413 1.00 94.38 103 ALA A O 1
ATOM 670 N N . VAL A 1 104 ? -15.713 4.035 13.553 1.00 95.12 104 VAL A N 1
ATOM 671 C CA . VAL A 1 104 ? -16.169 3.457 14.830 1.00 95.12 104 VAL A CA 1
ATOM 672 C C . VAL A 1 104 ? -15.002 3.311 15.800 1.00 95.12 104 VAL A C 1
ATOM 674 O O . VAL A 1 104 ? -15.119 3.708 16.960 1.00 95.12 104 VAL A O 1
ATOM 677 N N . ARG A 1 105 ? -13.851 2.824 15.328 1.00 94.62 105 ARG A N 1
ATOM 678 C CA . ARG A 1 105 ? -12.627 2.703 16.124 1.00 94.62 105 ARG A CA 1
ATOM 679 C C . ARG A 1 105 ? -12.182 4.055 16.679 1.00 94.62 105 ARG A C 1
ATOM 681 O O . ARG A 1 105 ? -11.908 4.165 17.874 1.00 94.62 105 ARG A O 1
ATOM 688 N N . ARG A 1 106 ? -12.128 5.092 15.837 1.00 92.88 106 ARG A N 1
ATOM 689 C CA . ARG A 1 106 ? -11.749 6.455 16.244 1.00 92.88 106 ARG A CA 1
ATOM 690 C C . ARG A 1 106 ? -12.709 7.009 17.295 1.00 92.88 106 ARG A C 1
ATOM 692 O O . ARG A 1 106 ? -12.266 7.539 18.312 1.00 92.88 106 ARG A O 1
ATOM 699 N N . GLN A 1 107 ? -14.012 6.830 17.090 1.00 94.31 107 GLN A N 1
ATOM 700 C CA . GLN A 1 107 ? -15.036 7.251 18.045 1.00 94.31 107 GLN A CA 1
ATOM 701 C C . GLN A 1 107 ? -14.927 6.489 19.378 1.00 94.31 107 GLN A C 1
ATOM 703 O O . GLN A 1 107 ? -15.034 7.090 20.446 1.00 94.31 107 GLN A O 1
ATOM 708 N N . ALA A 1 108 ? -14.681 5.178 19.337 1.00 93.19 108 ALA A N 1
ATOM 709 C CA . ALA A 1 108 ? -14.488 4.348 20.523 1.00 93.19 108 ALA A CA 1
ATOM 710 C C . ALA A 1 108 ? -13.239 4.748 21.318 1.00 93.19 108 ALA A C 1
ATOM 712 O O . ALA A 1 108 ? -13.291 4.799 22.546 1.00 93.19 108 ALA A O 1
ATOM 713 N N . CYS A 1 109 ? -12.149 5.083 20.622 1.00 91.50 109 CYS A N 1
ATOM 714 C CA . CYS A 1 109 ? -10.927 5.604 21.226 1.00 91.50 109 CYS A CA 1
ATOM 715 C C . CYS A 1 109 ? -11.184 6.944 21.927 1.00 91.50 109 CYS A C 1
ATOM 717 O O . CYS A 1 109 ? -10.800 7.117 23.082 1.00 91.50 109 CYS A O 1
ATOM 719 N N . PHE A 1 110 ? -11.910 7.860 21.275 1.00 91.38 110 PHE A N 1
ATOM 720 C CA . PHE A 1 110 ? -12.293 9.147 21.863 1.00 91.38 110 PHE A CA 1
ATOM 721 C C . PHE A 1 110 ? -13.145 8.984 23.132 1.00 91.38 110 PHE A C 1
ATOM 723 O O . PHE A 1 110 ? -12.938 9.688 24.116 1.00 91.38 110 PHE A O 1
ATOM 730 N N . MET A 1 111 ? -14.076 8.025 23.133 1.00 95.00 111 MET A N 1
ATOM 731 C CA . MET A 1 111 ? -14.914 7.705 24.297 1.00 95.00 111 MET A CA 1
ATOM 732 C C . MET A 1 111 ? -14.228 6.789 25.324 1.00 95.00 111 MET A C 1
ATOM 734 O O . MET A 1 111 ? -14.830 6.487 26.351 1.00 95.00 111 MET A O 1
ATOM 738 N N . GLN A 1 112 ? -12.997 6.340 25.058 1.00 92.12 112 GLN A N 1
ATOM 739 C CA . GLN A 1 112 ? -12.218 5.439 25.916 1.00 92.12 112 GLN A CA 1
ATOM 740 C C . GLN A 1 112 ? -12.930 4.109 26.234 1.00 92.12 112 GLN A C 1
ATOM 742 O O . GLN A 1 112 ? -12.838 3.576 27.340 1.00 92.12 112 GLN A O 1
ATOM 747 N N . ILE A 1 113 ? -13.631 3.536 25.250 1.00 92.19 113 ILE A N 1
ATOM 748 C CA . ILE A 1 113 ? -14.285 2.226 25.388 1.00 92.19 113 ILE A CA 1
ATOM 749 C C . ILE A 1 113 ? -13.263 1.131 25.057 1.00 92.19 113 ILE A C 1
ATOM 751 O O . ILE A 1 113 ? -13.103 0.754 23.894 1.00 92.19 113 ILE A O 1
ATOM 755 N N . GLY A 1 114 ? -12.566 0.637 26.085 1.00 80.19 114 GLY A N 1
ATOM 756 C CA . GLY A 1 114 ? -11.384 -0.227 25.947 1.00 80.19 114 GLY A CA 1
ATOM 757 C C . GLY A 1 114 ? -11.568 -1.453 25.043 1.00 80.19 114 GLY A C 1
ATOM 758 O O . GLY A 1 114 ? -10.755 -1.688 24.153 1.00 80.19 114 GLY A O 1
ATOM 759 N N . ASP A 1 115 ? -12.665 -2.195 25.198 1.00 90.94 115 ASP A N 1
ATOM 760 C CA . ASP A 1 115 ? -12.880 -3.438 24.439 1.00 90.94 115 ASP A CA 1
ATOM 761 C C . ASP A 1 115 ? -13.293 -3.200 22.978 1.00 90.94 115 ASP A C 1
ATOM 763 O O . ASP A 1 115 ? -13.109 -4.063 22.117 1.00 90.94 115 ASP A O 1
ATOM 767 N N . CYS A 1 116 ? -13.839 -2.019 22.676 1.00 93.25 116 CYS A N 1
ATOM 768 C CA . CYS A 1 116 ? -14.379 -1.714 21.355 1.00 93.25 116 CYS A CA 1
ATOM 769 C C . CYS A 1 116 ? -13.264 -1.485 20.326 1.00 93.25 116 CYS A C 1
ATOM 771 O O . CYS A 1 116 ? -13.350 -1.989 19.207 1.00 93.25 116 CYS A O 1
ATOM 773 N N . VAL A 1 117 ? -12.177 -0.807 20.714 1.00 93.75 117 VAL A N 1
ATOM 774 C CA . VAL A 1 117 ? -11.018 -0.586 19.828 1.00 93.75 117 VAL A CA 1
ATOM 775 C C . VAL A 1 117 ? -10.396 -1.922 19.421 1.00 93.75 117 VAL A C 1
ATOM 777 O O . VAL A 1 117 ? -10.206 -2.176 18.234 1.00 93.75 117 VAL A O 1
ATOM 780 N N . GLY A 1 118 ? -10.170 -2.818 20.387 1.00 92.31 118 GLY A N 1
ATOM 781 C CA . GLY A 1 118 ? -9.616 -4.146 20.116 1.00 92.31 118 GLY A CA 1
ATOM 782 C C . GLY A 1 118 ? -10.539 -5.037 19.277 1.00 92.31 118 GLY A C 1
ATOM 783 O O . GLY A 1 118 ? -10.052 -5.844 18.487 1.00 92.31 118 GLY A O 1
ATOM 784 N N . ALA A 1 119 ? -11.861 -4.899 19.414 1.00 94.31 119 ALA A N 1
ATOM 785 C CA . ALA A 1 119 ? -12.820 -5.593 18.555 1.00 94.31 119 ALA A CA 1
ATOM 786 C C . ALA A 1 119 ? -12.773 -5.072 17.108 1.00 94.31 119 ALA A C 1
ATOM 788 O O . ALA A 1 119 ? -12.731 -5.877 16.180 1.00 94.31 119 ALA A O 1
ATOM 789 N N . CYS A 1 120 ? -12.697 -3.750 16.919 1.00 95.00 120 CYS A N 1
ATOM 790 C CA . CYS A 1 120 ? -12.549 -3.143 15.593 1.00 95.00 120 CYS A CA 1
ATOM 791 C C . CYS A 1 120 ? -11.237 -3.571 14.921 1.00 95.00 120 CYS A C 1
ATOM 793 O O . CYS A 1 120 ? -11.248 -3.947 13.753 1.00 95.00 120 CYS A O 1
ATOM 795 N N . ASP A 1 121 ? -10.122 -3.578 15.660 1.00 95.25 121 ASP A N 1
ATOM 796 C CA . ASP A 1 121 ? -8.812 -3.997 15.143 1.00 95.25 121 ASP A CA 1
ATOM 797 C C . ASP A 1 121 ? -8.823 -5.467 14.682 1.00 95.25 121 ASP A C 1
ATOM 799 O O . ASP A 1 121 ? -8.269 -5.803 13.634 1.00 95.25 121 ASP A O 1
ATOM 803 N N . LYS A 1 122 ? -9.495 -6.357 15.427 1.00 94.25 122 LYS A N 1
ATOM 804 C CA . LYS A 1 122 ? -9.658 -7.770 15.040 1.00 94.25 122 LYS A CA 1
ATOM 805 C C . LYS A 1 122 ? -10.490 -7.928 13.771 1.00 94.25 122 LYS A C 1
ATOM 807 O O . LYS A 1 122 ? -10.118 -8.723 12.910 1.00 94.25 122 LYS A O 1
ATOM 812 N N . GLU A 1 123 ? -11.578 -7.175 13.651 1.00 95.50 123 GLU A N 1
ATOM 813 C CA . GLU A 1 123 ? -12.437 -7.226 12.468 1.00 95.50 123 GLU A CA 1
ATOM 814 C C . GLU A 1 123 ? -11.716 -6.672 11.233 1.00 95.50 123 GLU A C 1
ATOM 816 O O . GLU A 1 123 ? -11.729 -7.303 10.178 1.00 95.50 123 GLU A O 1
ATOM 821 N N . LEU A 1 124 ? -10.981 -5.564 11.376 1.00 95.12 124 LEU A N 1
ATOM 822 C CA . LEU A 1 124 ? -10.129 -5.020 10.314 1.00 95.12 124 LEU A CA 1
ATOM 823 C C . LEU A 1 124 ? -9.084 -6.044 9.856 1.00 95.12 124 LEU A C 1
ATOM 825 O O . LEU A 1 124 ? -8.957 -6.301 8.660 1.00 95.12 124 LEU A O 1
ATOM 829 N N . CYS A 1 125 ? -8.380 -6.686 10.791 1.00 95.31 125 CYS A N 1
ATOM 830 C CA . CYS A 1 125 ? -7.450 -7.771 10.470 1.00 95.31 125 CYS A CA 1
ATOM 831 C C . CYS A 1 125 ? -8.137 -8.929 9.730 1.00 95.31 125 CYS A C 1
ATOM 833 O O . CYS A 1 125 ? -7.561 -9.470 8.787 1.00 95.31 125 CYS A O 1
ATOM 835 N N . SER A 1 126 ? -9.357 -9.302 10.130 1.00 94.06 126 SER A N 1
ATOM 836 C CA . SER A 1 126 ? -10.149 -10.358 9.486 1.00 94.06 126 SER A CA 1
ATOM 837 C C . SER A 1 126 ? -10.491 -10.008 8.033 1.00 94.06 126 SER A C 1
ATOM 839 O O . SER A 1 126 ? -10.242 -10.807 7.128 1.00 94.06 126 SER A O 1
ATOM 841 N N . LEU A 1 127 ? -10.964 -8.783 7.780 1.00 93.81 127 LEU A N 1
ATOM 842 C CA . LEU A 1 127 ? -11.280 -8.292 6.432 1.00 93.81 127 LEU A CA 1
ATOM 843 C C . LEU A 1 127 ? -10.039 -8.229 5.530 1.00 93.81 127 LEU A C 1
ATOM 845 O O . LEU A 1 127 ? -10.079 -8.633 4.365 1.00 93.81 127 LEU A O 1
ATOM 849 N N . LEU A 1 128 ? -8.912 -7.767 6.074 1.00 94.12 128 LEU A N 1
ATOM 850 C CA . LEU A 1 128 ? -7.644 -7.702 5.344 1.00 94.12 128 LEU A CA 1
ATOM 851 C C . LEU A 1 128 ? -7.106 -9.104 5.030 1.00 94.12 128 LEU A C 1
ATOM 853 O O . LEU A 1 128 ? -6.637 -9.348 3.919 1.00 94.12 128 LEU A O 1
ATOM 857 N N . ALA A 1 129 ? -7.234 -10.050 5.964 1.00 91.62 129 ALA A N 1
ATOM 858 C CA . ALA A 1 129 ? -6.844 -11.441 5.749 1.00 91.62 129 ALA A CA 1
ATOM 859 C C . ALA A 1 129 ? -7.720 -12.140 4.696 1.00 91.62 129 ALA A C 1
ATOM 861 O O . ALA A 1 129 ? -7.199 -12.913 3.893 1.00 91.62 129 ALA A O 1
ATOM 862 N N . ALA A 1 130 ? -9.021 -11.838 4.656 1.00 88.94 130 ALA A N 1
ATOM 863 C CA . ALA A 1 130 ? -9.950 -12.379 3.661 1.00 88.94 130 ALA A CA 1
ATOM 864 C C . ALA A 1 130 ? -9.671 -11.879 2.232 1.00 88.94 130 ALA A C 1
ATOM 866 O O . ALA A 1 130 ? -10.057 -12.533 1.268 1.00 88.94 130 ALA A O 1
ATOM 867 N N . THR A 1 131 ? -8.987 -10.737 2.095 1.00 79.75 131 THR A N 1
ATOM 868 C CA . THR A 1 131 ? -8.595 -10.162 0.796 1.00 79.75 131 THR A CA 1
ATOM 869 C C . THR A 1 131 ? -7.377 -10.868 0.192 1.00 79.75 131 THR A C 1
ATOM 871 O O . THR A 1 131 ? -7.108 -10.736 -1.001 1.00 79.75 131 THR A O 1
ATOM 874 N N . GLY A 1 132 ? -6.626 -11.626 0.996 1.00 69.62 132 GLY A N 1
ATOM 875 C CA . GLY A 1 132 ? -5.495 -12.393 0.493 1.00 69.62 132 GLY A CA 1
ATOM 876 C C . GLY A 1 132 ? -5.945 -13.415 -0.558 1.00 69.62 132 GLY A C 1
ATOM 877 O O . GLY A 1 132 ? -7.034 -13.982 -0.424 1.00 69.62 132 GLY A O 1
ATOM 878 N N . PRO A 1 133 ? -5.124 -13.692 -1.591 1.00 62.91 133 PRO A N 1
ATOM 879 C CA . PRO A 1 133 ? -5.403 -14.794 -2.499 1.00 62.91 133 PRO A CA 1
ATOM 880 C C . PRO A 1 133 ? -5.645 -16.048 -1.652 1.00 62.91 133 PRO A C 1
ATOM 882 O O . PRO A 1 133 ? -4.874 -16.275 -0.710 1.00 62.91 133 PRO A O 1
ATOM 885 N N . PRO A 1 134 ? -6.710 -16.829 -1.924 1.00 53.31 134 PRO A N 1
ATOM 886 C CA . PRO A 1 134 ? -7.008 -18.021 -1.150 1.00 53.31 134 PRO A CA 1
ATOM 887 C C . PRO A 1 134 ? -5.768 -18.898 -1.210 1.00 53.31 134 PRO A C 1
ATOM 889 O O . PRO A 1 134 ? -5.428 -19.431 -2.269 1.00 53.31 134 PRO A O 1
ATOM 892 N N . LEU A 1 135 ? -5.039 -18.959 -0.093 1.00 50.50 135 LEU A N 1
ATOM 893 C CA . LEU A 1 135 ? -3.833 -19.760 -0.004 1.00 50.50 135 LEU A CA 1
ATOM 894 C C . LEU A 1 135 ? -4.224 -21.163 -0.469 1.00 50.50 135 LEU A C 1
ATOM 896 O O . LEU A 1 135 ? -5.217 -21.700 0.039 1.00 50.50 135 LEU A O 1
ATOM 900 N N . PRO A 1 136 ? -3.512 -21.744 -1.452 1.00 54.19 136 PRO A N 1
ATOM 901 C CA . PRO A 1 136 ? -3.791 -23.109 -1.851 1.00 54.19 136 PRO A CA 1
ATOM 902 C C . PRO A 1 136 ? -3.747 -23.960 -0.577 1.00 54.19 136 PRO A C 1
ATOM 904 O O . PRO A 1 136 ? -2.818 -23.787 0.224 1.00 54.19 136 PRO A O 1
ATOM 907 N N . PRO A 1 137 ? -4.767 -24.805 -0.326 1.00 58.47 137 PRO A N 1
ATOM 908 C CA . PRO A 1 137 ? -4.833 -25.578 0.902 1.00 58.47 137 PRO A CA 1
ATOM 909 C C . PRO A 1 137 ? -3.505 -26.317 1.069 1.00 58.47 137 PRO A C 1
ATOM 911 O O . PRO A 1 137 ? -2.975 -26.811 0.066 1.00 58.47 137 PRO A O 1
ATOM 914 N N . PRO A 1 138 ? -2.939 -26.364 2.291 1.00 54.47 138 PRO A N 1
ATOM 915 C CA . PRO A 1 138 ? -1.652 -26.998 2.519 1.00 54.47 138 PRO A CA 1
ATOM 916 C C . PRO A 1 138 ? -1.737 -28.399 1.935 1.00 54.47 138 PRO A C 1
ATOM 918 O O . PRO A 1 138 ? -2.570 -29.201 2.369 1.00 54.47 138 PRO A O 1
ATOM 921 N N . ALA A 1 139 ? -0.940 -28.648 0.892 1.00 57.25 139 ALA A N 1
ATOM 922 C CA . ALA A 1 139 ? -0.915 -29.926 0.216 1.00 57.25 139 ALA A CA 1
ATOM 923 C C . ALA A 1 139 ? -0.594 -30.966 1.285 1.00 57.25 139 ALA A C 1
ATOM 925 O O . ALA A 1 139 ? 0.540 -31.084 1.746 1.00 57.25 139 ALA A O 1
ATOM 926 N N . THR A 1 140 ? -1.620 -31.689 1.725 1.00 64.31 140 THR A N 1
ATOM 927 C CA . THR A 1 140 ? -1.522 -32.793 2.674 1.00 64.31 140 THR A CA 1
ATOM 928 C C . THR A 1 140 ? -0.969 -33.975 1.886 1.00 64.31 140 THR A C 1
ATOM 930 O O . THR A 1 140 ? -1.624 -34.981 1.627 1.00 64.31 140 THR A O 1
ATOM 933 N N . GLY A 1 141 ? 0.261 -33.797 1.406 1.00 56.12 141 GLY A N 1
ATOM 934 C CA . GLY A 1 141 ? 1.050 -34.791 0.717 1.00 56.12 141 GLY A CA 1
ATOM 935 C C . GLY A 1 141 ? 1.518 -35.804 1.740 1.00 56.12 141 GLY A C 1
ATOM 936 O O . GLY A 1 141 ? 2.543 -35.629 2.392 1.00 56.12 141 GLY A O 1
ATOM 937 N N . LYS A 1 142 ? 0.743 -36.875 1.881 1.00 68.06 142 LYS A N 1
ATOM 938 C CA . LYS A 1 142 ? 1.197 -38.134 2.466 1.00 68.06 142 LYS A CA 1
ATOM 939 C C . LYS A 1 142 ? 2.513 -38.527 1.764 1.00 68.06 142 LYS A C 1
ATOM 941 O O . LYS A 1 142 ? 2.502 -38.631 0.536 1.00 68.06 142 LYS A O 1
ATOM 946 N N . PRO A 1 143 ? 3.638 -38.728 2.475 1.00 53.06 143 PRO A N 1
ATOM 947 C CA . PRO A 1 143 ? 4.889 -39.098 1.828 1.00 53.06 143 PRO A CA 1
ATOM 948 C C . PRO A 1 143 ? 4.748 -40.507 1.245 1.00 53.06 143 PRO A C 1
ATOM 950 O O . PRO A 1 143 ? 4.649 -41.492 1.977 1.00 53.06 143 PRO A O 1
ATOM 953 N N . ALA A 1 144 ? 4.707 -40.605 -0.083 1.00 47.50 144 ALA A N 1
ATOM 954 C CA . ALA A 1 144 ? 4.878 -41.870 -0.778 1.00 47.50 144 ALA A CA 1
ATOM 955 C C . ALA A 1 144 ? 6.376 -42.185 -0.813 1.00 47.50 144 ALA A C 1
ATOM 957 O O . ALA A 1 144 ? 7.155 -41.559 -1.531 1.00 47.50 144 ALA A O 1
ATOM 958 N N . ALA A 1 145 ? 6.774 -43.134 0.027 1.00 55.47 145 ALA A N 1
ATOM 959 C CA . ALA A 1 145 ? 8.099 -43.717 0.013 1.00 55.47 145 ALA A CA 1
ATOM 960 C C . ALA A 1 145 ? 8.335 -44.501 -1.290 1.00 55.47 145 ALA A C 1
ATOM 962 O O . ALA A 1 145 ? 7.527 -45.349 -1.656 1.00 55.47 145 ALA A O 1
ATOM 963 N N . GLY A 1 146 ? 9.499 -44.266 -1.901 1.00 51.25 146 GLY A N 1
ATOM 964 C CA . GLY A 1 146 ? 10.223 -45.253 -2.704 1.00 51.25 146 GLY A CA 1
ATOM 965 C C . GLY A 1 146 ? 9.874 -45.324 -4.193 1.00 51.25 146 GLY A C 1
ATOM 966 O O . GLY A 1 146 ? 8.833 -45.836 -4.574 1.00 51.25 146 GLY A O 1
ATOM 967 N N . ALA A 1 147 ? 10.820 -44.942 -5.055 1.00 50.56 147 ALA A N 1
ATOM 968 C CA . ALA A 1 147 ? 11.785 -45.882 -5.645 1.00 50.56 147 ALA A CA 1
ATOM 969 C C . ALA A 1 147 ? 12.358 -45.353 -6.977 1.00 50.56 147 ALA A C 1
ATOM 971 O O . ALA A 1 147 ? 11.633 -45.056 -7.916 1.00 50.56 147 ALA A O 1
ATOM 972 N N . ALA A 1 148 ? 13.691 -45.285 -7.002 1.00 51.38 148 ALA A N 1
ATOM 973 C CA . ALA A 1 148 ? 14.618 -45.537 -8.108 1.00 51.38 148 ALA A CA 1
ATOM 974 C C . ALA A 1 148 ? 14.327 -45.033 -9.546 1.00 51.38 148 ALA A C 1
ATOM 976 O O . ALA A 1 148 ? 13.428 -45.470 -10.256 1.00 51.38 148 ALA A O 1
ATOM 977 N N . ARG A 1 149 ? 15.289 -44.221 -10.003 1.00 58.66 149 ARG A N 1
ATOM 978 C CA . ARG A 1 149 ? 15.698 -43.930 -11.391 1.00 58.66 149 ARG A CA 1
ATOM 979 C C . ARG A 1 149 ? 16.027 -45.227 -12.177 1.00 58.66 149 ARG A C 1
ATOM 981 O O . ARG A 1 149 ? 16.434 -46.202 -11.545 1.00 58.66 149 ARG A O 1
ATOM 988 N N . PRO A 1 150 ? 16.008 -45.220 -13.529 1.00 60.53 150 PRO A N 1
ATOM 989 C CA . PRO A 1 150 ? 17.197 -44.740 -14.241 1.00 60.53 150 PRO A CA 1
ATOM 990 C C . PRO A 1 150 ? 16.951 -43.941 -15.540 1.00 60.53 150 PRO A C 1
ATOM 992 O O . PRO A 1 150 ? 15.841 -43.718 -16.005 1.00 60.53 150 PRO A O 1
ATOM 995 N N . SER A 1 151 ? 18.088 -43.460 -16.039 1.00 56.19 151 SER A N 1
ATOM 996 C CA . SER A 1 151 ? 18.388 -42.596 -17.182 1.00 56.19 151 SER A CA 1
ATOM 997 C C . SER A 1 151 ? 18.115 -43.227 -18.559 1.00 56.19 151 SER A C 1
ATOM 999 O O . SER A 1 151 ? 18.433 -44.399 -18.733 1.00 56.19 151 SER A O 1
ATOM 1001 N N . ALA A 1 152 ? 17.656 -42.437 -19.545 1.00 48.41 152 ALA A N 1
ATOM 1002 C CA . ALA A 1 152 ? 18.413 -42.082 -20.767 1.00 48.41 152 ALA A CA 1
ATOM 1003 C C . ALA A 1 152 ? 17.532 -41.674 -21.979 1.00 48.41 152 ALA A C 1
ATOM 1005 O O . ALA A 1 152 ? 16.523 -42.299 -22.274 1.00 48.41 152 ALA A O 1
ATOM 1006 N N . ALA A 1 153 ? 18.062 -40.686 -22.715 1.00 45.69 153 ALA A N 1
ATOM 1007 C CA . ALA A 1 153 ? 18.012 -40.461 -24.170 1.00 45.69 153 ALA A CA 1
ATOM 1008 C C . ALA A 1 153 ? 16.726 -39.968 -24.886 1.00 45.69 153 ALA A C 1
ATOM 1010 O O . ALA A 1 153 ? 15.762 -40.690 -25.098 1.00 45.69 153 ALA A O 1
ATOM 1011 N N . ALA A 1 154 ? 16.841 -38.716 -25.356 1.00 47.81 154 ALA A N 1
ATOM 1012 C CA . ALA A 1 154 ? 16.596 -38.198 -26.711 1.00 47.81 154 ALA A CA 1
ATOM 1013 C C . ALA A 1 154 ? 15.473 -38.789 -27.593 1.00 47.81 154 ALA A C 1
ATOM 1015 O O . ALA A 1 154 ? 15.567 -39.917 -28.055 1.00 47.81 154 ALA A O 1
ATOM 1016 N N . ALA A 1 155 ? 14.533 -37.930 -28.001 1.00 44.19 155 ALA A N 1
ATOM 1017 C CA . ALA A 1 155 ? 14.254 -37.553 -29.399 1.00 44.19 155 ALA A CA 1
ATOM 1018 C C . ALA A 1 155 ? 12.950 -36.743 -29.454 1.00 44.19 155 ALA A C 1
ATOM 1020 O O . ALA A 1 155 ? 12.009 -37.000 -28.708 1.00 44.19 155 ALA A O 1
ATOM 1021 N N . GLY A 1 156 ? 12.928 -35.722 -30.310 1.00 45.50 156 GLY A N 1
ATOM 1022 C CA . GLY A 1 156 ? 11.898 -34.692 -30.319 1.00 45.50 156 GLY A CA 1
ATOM 1023 C C . GLY A 1 156 ? 10.501 -35.145 -30.732 1.00 45.50 156 GLY A C 1
ATOM 1024 O O . GLY A 1 156 ? 10.294 -36.229 -31.271 1.00 45.50 156 GLY A O 1
ATOM 1025 N N . ARG A 1 157 ? 9.549 -34.229 -30.543 1.00 47.78 157 ARG A N 1
ATOM 1026 C CA . ARG A 1 157 ? 8.311 -34.164 -31.316 1.00 47.78 157 ARG A CA 1
ATOM 1027 C C . ARG A 1 157 ? 7.761 -32.743 -31.300 1.00 47.78 157 ARG A C 1
ATOM 1029 O O . ARG A 1 157 ? 7.550 -32.148 -30.251 1.00 47.78 157 ARG A O 1
ATOM 1036 N N . VAL A 1 158 ? 7.550 -32.241 -32.510 1.00 49.28 158 VAL A N 1
ATOM 1037 C CA . VAL A 1 158 ? 6.698 -31.104 -32.844 1.00 49.28 158 VAL A CA 1
ATOM 1038 C C . VAL A 1 158 ? 5.257 -31.527 -32.552 1.00 49.28 158 VAL A C 1
ATOM 1040 O O . VAL A 1 158 ? 4.833 -32.596 -32.992 1.00 49.28 158 VAL A O 1
ATOM 1043 N N . GLY A 1 159 ? 4.520 -30.717 -31.796 1.00 43.84 159 GLY A N 1
ATOM 1044 C CA . GLY A 1 159 ? 3.140 -31.000 -31.414 1.00 43.84 159 GLY A CA 1
ATOM 1045 C C . GLY A 1 159 ? 2.421 -29.721 -31.021 1.00 43.84 159 GLY A C 1
ATOM 1046 O O . GLY A 1 159 ? 2.514 -29.273 -29.885 1.00 43.84 159 GLY A O 1
ATOM 1047 N N . ALA A 1 160 ? 1.746 -29.126 -32.001 1.00 51.41 160 ALA A N 1
ATOM 1048 C CA . ALA A 1 160 ? 0.764 -28.071 -31.814 1.00 51.41 160 ALA A CA 1
ATOM 1049 C C . ALA A 1 160 ? -0.481 -28.589 -31.067 1.00 51.41 160 ALA A C 1
ATOM 1051 O O . ALA A 1 160 ? -0.714 -29.795 -31.000 1.00 51.41 160 ALA A O 1
ATOM 1052 N N . SER A 1 161 ? -1.322 -27.638 -30.650 1.00 51.97 161 SER A N 1
ATOM 1053 C CA . SER A 1 161 ? -2.660 -27.767 -30.048 1.00 51.97 161 SER A CA 1
ATOM 1054 C C . SER A 1 161 ? -2.701 -27.893 -28.522 1.00 51.97 161 SER A C 1
ATOM 1056 O O . SER A 1 161 ? -2.165 -28.822 -27.929 1.00 51.97 161 SER A O 1
ATOM 1058 N N . GLY A 1 162 ? -3.381 -26.937 -27.885 1.00 37.28 162 GLY A N 1
ATOM 1059 C CA . GLY A 1 162 ? -3.636 -26.994 -26.451 1.00 37.28 162 GLY A CA 1
ATOM 1060 C C . GLY A 1 162 ? -4.221 -25.715 -25.872 1.00 37.28 162 GLY A C 1
ATOM 1061 O O . GLY A 1 162 ? -3.525 -25.000 -25.171 1.00 37.28 162 GLY A O 1
ATOM 1062 N N . GLY A 1 163 ? -5.498 -25.463 -26.168 1.00 44.00 163 GLY A N 1
ATOM 1063 C CA . GLY A 1 163 ? -6.441 -24.841 -25.236 1.00 44.00 163 GLY A CA 1
ATOM 1064 C C . GLY A 1 163 ? -6.118 -23.437 -24.734 1.00 44.00 163 GLY A C 1
ATOM 1065 O O . GLY A 1 163 ? -5.469 -23.254 -23.709 1.00 44.00 163 GLY A O 1
ATOM 1066 N N . THR A 1 164 ? -6.744 -22.444 -25.360 1.00 42.69 164 THR A N 1
ATOM 1067 C CA . THR A 1 164 ? -7.130 -21.209 -24.677 1.00 42.69 164 THR A CA 1
ATOM 1068 C C . THR A 1 164 ? -8.058 -21.561 -23.511 1.00 42.69 164 THR A C 1
ATOM 1070 O O . THR A 1 164 ? -9.279 -21.604 -23.664 1.00 42.69 164 THR A O 1
ATOM 1073 N N . ALA A 1 165 ? -7.486 -21.823 -22.336 1.00 44.25 165 ALA A N 1
ATOM 1074 C CA . ALA A 1 165 ? -8.19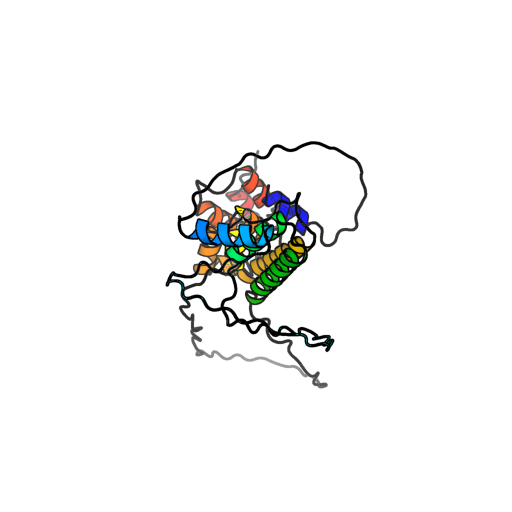2 -21.645 -21.080 1.00 44.25 165 ALA A CA 1
ATOM 1075 C C . ALA A 1 165 ? -8.348 -20.134 -20.899 1.00 44.25 165 ALA A C 1
ATOM 1077 O O . ALA A 1 165 ? -7.526 -19.467 -20.274 1.00 44.25 165 ALA A O 1
ATOM 1078 N N . ALA A 1 166 ? -9.381 -19.592 -21.544 1.00 41.94 166 ALA A N 1
ATOM 1079 C CA . ALA A 1 166 ? -9.949 -18.318 -21.168 1.00 41.94 166 ALA A CA 1
ATOM 1080 C C . ALA A 1 166 ? -10.336 -18.465 -19.698 1.00 41.94 166 ALA A C 1
ATOM 1082 O O . ALA A 1 166 ? -11.363 -19.059 -19.368 1.00 41.94 166 ALA A O 1
ATOM 1083 N N . ALA A 1 167 ? -9.447 -17.995 -18.821 1.00 45.19 167 ALA A N 1
ATOM 1084 C CA . ALA A 1 167 ? -9.800 -17.678 -17.460 1.00 45.19 167 ALA A CA 1
ATOM 1085 C C . ALA A 1 167 ? -11.070 -16.847 -17.575 1.00 45.19 167 ALA A C 1
ATOM 1087 O O . ALA A 1 167 ? -11.082 -15.800 -18.227 1.00 45.19 167 ALA A O 1
ATOM 1088 N N . THR A 1 168 ? -12.156 -17.384 -17.036 1.00 41.16 168 THR A N 1
ATOM 1089 C CA . THR A 1 168 ? -13.386 -16.658 -16.788 1.00 41.16 168 THR A CA 1
ATOM 1090 C C . THR A 1 168 ? -13.011 -15.490 -15.890 1.00 41.16 168 THR A C 1
ATOM 1092 O O . THR A 1 168 ? -13.054 -15.591 -14.666 1.00 41.16 168 THR A O 1
ATOM 1095 N N . ALA A 1 169 ? -12.575 -14.397 -16.514 1.00 43.88 169 ALA A N 1
ATOM 1096 C CA . ALA A 1 169 ? -12.554 -13.070 -15.952 1.00 43.88 169 ALA A CA 1
ATOM 1097 C C . ALA A 1 169 ? -14.024 -12.730 -15.751 1.00 43.88 169 ALA A C 1
ATOM 1099 O O . ALA A 1 169 ? -14.681 -12.147 -16.612 1.00 43.88 169 ALA A O 1
ATOM 1100 N N . ALA A 1 170 ? -14.566 -13.245 -14.649 1.00 39.47 170 ALA A N 1
ATOM 1101 C CA . ALA A 1 170 ? -15.831 -12.810 -14.128 1.00 39.47 170 ALA A CA 1
ATOM 1102 C C . ALA A 1 170 ? -15.714 -11.295 -14.031 1.00 39.47 170 ALA A C 1
ATOM 1104 O O . ALA A 1 170 ? -14.879 -10.765 -13.298 1.00 39.47 170 ALA A O 1
ATOM 1105 N N . THR A 1 171 ? -16.522 -10.614 -14.831 1.00 39.88 171 THR A N 1
ATOM 1106 C CA . THR A 1 171 ? -16.856 -9.208 -14.678 1.00 39.88 171 THR A CA 1
ATOM 1107 C C . THR A 1 171 ? -17.630 -9.073 -13.369 1.00 39.88 171 THR A C 1
ATOM 1109 O O . THR A 1 171 ? -18.840 -8.863 -13.360 1.00 39.88 171 THR A O 1
ATOM 1112 N N . ALA A 1 172 ? -16.942 -9.301 -12.252 1.00 44.25 172 ALA A N 1
ATOM 1113 C CA . ALA A 1 172 ? -17.295 -8.689 -10.998 1.00 44.25 172 ALA A CA 1
ATOM 1114 C C . ALA A 1 172 ? -17.047 -7.206 -11.239 1.00 44.25 172 ALA A C 1
ATOM 1116 O O . ALA A 1 172 ? -15.916 -6.802 -11.512 1.00 44.25 172 ALA A O 1
ATOM 1117 N N . ASP A 1 173 ? -18.127 -6.433 -11.243 1.00 41.34 173 ASP A N 1
ATOM 1118 C CA . ASP A 1 173 ? -18.074 -5.004 -10.979 1.00 41.34 173 ASP A CA 1
ATOM 1119 C C . ASP A 1 173 ? -17.044 -4.801 -9.862 1.00 41.34 173 ASP A C 1
ATOM 1121 O O . ASP A 1 173 ? -17.184 -5.386 -8.784 1.00 41.34 173 ASP A O 1
ATOM 1125 N N . ALA A 1 174 ? -15.900 -4.216 -10.223 1.00 57.94 174 ALA A N 1
ATOM 1126 C CA . ALA A 1 174 ? -14.628 -4.483 -9.562 1.00 57.94 174 ALA A CA 1
ATOM 1127 C C . ALA A 1 174 ? -14.603 -3.782 -8.205 1.00 57.94 174 ALA A C 1
ATOM 1129 O O . ALA A 1 174 ? -14.084 -2.675 -8.077 1.00 57.94 174 ALA A O 1
ATOM 1130 N N . ALA A 1 175 ? -15.215 -4.422 -7.209 1.00 79.12 175 ALA A N 1
ATOM 1131 C CA . ALA A 1 175 ? -15.237 -3.960 -5.838 1.00 79.12 175 ALA A CA 1
ATOM 1132 C C . ALA A 1 175 ? -13.802 -3.620 -5.430 1.00 79.12 175 ALA A C 1
ATOM 1134 O O . ALA A 1 175 ? -12.901 -4.458 -5.530 1.00 79.12 175 ALA A O 1
ATOM 1135 N N . VAL A 1 176 ? -13.591 -2.360 -5.044 1.00 85.94 176 VAL A N 1
ATOM 1136 C CA . VAL A 1 176 ? -12.274 -1.853 -4.662 1.00 85.94 176 VAL A CA 1
ATOM 1137 C C . VAL A 1 176 ? -11.741 -2.745 -3.540 1.00 85.94 176 VAL A C 1
ATOM 1139 O O . VAL A 1 176 ? -12.426 -2.869 -2.519 1.00 85.94 176 VAL A O 1
ATOM 1142 N N . PRO A 1 177 ? -10.558 -3.369 -3.705 1.00 90.94 177 PRO A N 1
ATOM 1143 C CA . PRO A 1 177 ? -9.979 -4.234 -2.694 1.00 90.94 177 PRO A CA 1
ATOM 1144 C C . PRO A 1 177 ? -9.960 -3.536 -1.328 1.00 90.94 177 PRO A C 1
ATOM 1146 O O . PRO A 1 177 ? -9.533 -2.380 -1.254 1.00 90.94 177 PRO A O 1
ATOM 1149 N N . PRO A 1 178 ? -10.377 -4.212 -0.244 1.00 92.12 178 PRO A N 1
ATOM 1150 C CA . PRO A 1 178 ? -10.440 -3.622 1.091 1.00 92.12 178 PRO A CA 1
ATOM 1151 C C . PRO A 1 178 ? -9.130 -2.929 1.512 1.00 92.12 178 PRO A C 1
ATOM 1153 O O . PRO A 1 178 ? -9.143 -1.830 2.060 1.00 92.12 178 PRO A O 1
ATOM 1156 N N . VAL A 1 179 ? -7.977 -3.506 1.161 1.00 94.88 179 VAL A N 1
ATOM 1157 C CA . VAL A 1 179 ? -6.675 -2.892 1.454 1.00 94.88 179 VAL A CA 1
ATOM 1158 C C . VAL A 1 179 ? -6.495 -1.511 0.813 1.00 94.88 179 VAL A C 1
ATOM 1160 O O . VAL A 1 179 ? -5.925 -0.625 1.438 1.00 94.88 179 VAL A O 1
ATOM 1163 N N . LEU A 1 180 ? -7.019 -1.286 -0.395 1.00 94.31 180 LEU A N 1
ATOM 1164 C CA . LEU A 1 180 ? -6.922 0.017 -1.057 1.00 94.31 180 LEU A CA 1
ATOM 1165 C C . LEU A 1 180 ? -7.830 1.051 -0.393 1.00 94.31 180 LEU A C 1
ATOM 1167 O O . LEU A 1 180 ? -7.432 2.204 -0.267 1.00 94.31 180 LEU A O 1
ATOM 1171 N N . GLN A 1 181 ? -9.005 0.632 0.088 1.00 94.19 181 GLN A N 1
ATOM 1172 C CA . GLN A 1 181 ? -9.907 1.505 0.847 1.00 94.19 181 GLN A CA 1
ATOM 1173 C C . GLN A 1 181 ? -9.250 1.977 2.150 1.00 94.19 181 GLN A C 1
ATOM 1175 O O . GLN A 1 181 ? -9.308 3.157 2.472 1.00 94.19 181 GLN A O 1
ATOM 1180 N N . LEU A 1 182 ? -8.545 1.079 2.853 1.00 94.50 182 LEU A N 1
ATOM 1181 C CA . LEU A 1 182 ? -7.823 1.424 4.082 1.00 94.50 182 LEU A CA 1
ATOM 1182 C C . LEU A 1 182 ? -6.810 2.555 3.860 1.00 94.50 182 LEU A C 1
ATOM 1184 O O . LEU A 1 182 ? -6.712 3.464 4.678 1.00 94.50 182 LEU A O 1
ATOM 1188 N N . TYR A 1 183 ? -6.050 2.487 2.766 1.00 92.56 183 TYR A N 1
ATOM 1189 C CA . TYR A 1 183 ? -5.054 3.506 2.445 1.00 92.56 183 TYR A CA 1
ATOM 1190 C C . TYR A 1 183 ? -5.676 4.772 1.848 1.00 92.56 183 TYR A C 1
ATOM 1192 O O . TYR A 1 183 ? -5.146 5.852 2.077 1.00 92.56 183 TYR A O 1
ATOM 1200 N N . ALA A 1 184 ? -6.788 4.672 1.116 1.00 92.25 184 ALA A N 1
ATOM 1201 C CA . ALA A 1 184 ? -7.477 5.838 0.562 1.00 92.25 184 ALA A CA 1
ATOM 1202 C C . ALA A 1 184 ? -7.943 6.815 1.658 1.00 92.25 184 ALA A C 1
ATOM 1204 O O . ALA A 1 184 ? -7.868 8.030 1.478 1.00 92.25 184 ALA A O 1
ATOM 1205 N N . ASP A 1 185 ? -8.350 6.292 2.816 1.00 91.00 185 ASP A N 1
ATOM 1206 C CA . ASP A 1 185 ? -8.836 7.079 3.949 1.00 91.00 185 ASP A CA 1
ATOM 1207 C C . ASP A 1 185 ? -7.732 7.419 4.969 1.00 91.00 185 ASP A C 1
ATOM 1209 O O . ASP A 1 185 ? -7.895 7.222 6.175 1.00 91.00 185 ASP A O 1
ATOM 1213 N N . GLU A 1 186 ? -6.613 8.003 4.514 1.00 87.25 186 GLU A N 1
ATOM 1214 C CA . GLU A 1 186 ? -5.479 8.380 5.387 1.00 87.25 186 GLU A CA 1
ATOM 1215 C C . GLU A 1 186 ? -5.898 9.249 6.589 1.00 87.25 186 GLU A C 1
ATOM 1217 O O . GLU A 1 186 ? -5.300 9.181 7.660 1.00 87.25 186 GLU A O 1
ATOM 1222 N N . SER A 1 187 ? -6.959 10.049 6.441 1.00 89.62 187 SER A N 1
ATOM 1223 C CA . SER A 1 187 ? -7.486 10.923 7.502 1.00 89.62 187 SER A CA 1
ATOM 1224 C C . SER A 1 187 ? -8.144 10.185 8.678 1.00 89.62 187 SER A C 1
ATOM 1226 O O . SER A 1 187 ? -8.367 10.780 9.741 1.00 89.62 187 SER A O 1
ATOM 1228 N N . LEU A 1 188 ? -8.493 8.911 8.485 1.00 90.12 188 LEU A N 1
ATOM 1229 C CA . LEU A 1 188 ? -9.082 8.045 9.504 1.00 90.12 188 LEU A CA 1
ATOM 1230 C C . LEU A 1 188 ? -8.039 7.162 10.191 1.00 90.12 188 LEU A C 1
ATOM 1232 O O . LEU A 1 188 ? -8.352 6.543 11.211 1.00 90.12 188 LEU A O 1
ATOM 1236 N N . LEU A 1 189 ? -6.815 7.116 9.664 1.00 89.06 189 LEU A N 1
ATOM 1237 C CA . LEU A 1 189 ? -5.737 6.355 10.270 1.00 89.06 189 LEU A CA 1
ATOM 1238 C C . LEU A 1 189 ? -5.250 7.067 11.548 1.00 89.06 189 LEU A C 1
ATOM 1240 O O . LEU A 1 189 ? -5.126 8.295 11.568 1.00 89.06 189 LEU A O 1
ATOM 1244 N N . PRO A 1 190 ? -5.014 6.324 12.644 1.00 85.50 190 PRO A N 1
ATOM 1245 C CA . PRO A 1 190 ? -4.463 6.871 13.882 1.00 85.50 190 PRO A CA 1
ATOM 1246 C C . PRO A 1 190 ? -3.104 7.523 13.640 1.00 85.50 190 PRO A C 1
ATOM 1248 O O . PRO A 1 190 ? -2.359 7.084 12.772 1.00 85.50 190 PRO A O 1
ATOM 1251 N N . LEU A 1 191 ? -2.758 8.534 14.433 1.00 80.19 191 LEU A N 1
ATOM 1252 C CA . LEU A 1 191 ? -1.416 9.124 14.440 1.00 80.19 191 LEU A CA 1
ATOM 1253 C C . LEU A 1 191 ? -0.489 8.312 15.360 1.00 80.19 191 LEU A C 1
ATOM 1255 O O . LEU A 1 191 ? -0.945 7.828 16.393 1.00 80.19 191 LEU A O 1
ATOM 1259 N N . GLU A 1 192 ? 0.816 8.238 15.059 1.00 71.25 192 GLU A N 1
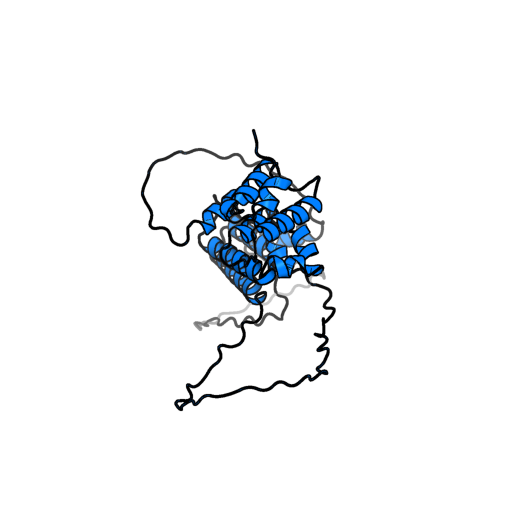ATOM 1260 C CA . GLU A 1 192 ? 1.809 7.496 15.879 1.00 71.25 192 GLU A CA 1
ATOM 1261 C C . GLU A 1 192 ? 1.768 7.840 17.363 1.00 71.25 192 GLU A C 1
ATOM 1263 O O . GLU A 1 192 ? 1.929 6.976 18.220 1.00 71.25 192 GLU A O 1
ATOM 1268 N N . SER A 1 193 ? 1.554 9.118 17.680 1.00 72.56 193 SER A N 1
ATOM 1269 C CA . SER A 1 193 ? 1.538 9.583 19.067 1.00 72.56 193 SER A CA 1
ATOM 1270 C C . SER A 1 193 ? 0.390 8.984 19.884 1.00 72.56 193 SER A C 1
ATOM 1272 O O . SER A 1 193 ? 0.426 9.056 21.111 1.00 72.56 193 SER A O 1
ATOM 1274 N N . GLU A 1 194 ? -0.632 8.446 19.221 1.00 71.81 194 GLU A N 1
ATOM 1275 C CA . GLU A 1 194 ? -1.829 7.875 19.832 1.00 71.81 194 GLU A CA 1
ATOM 1276 C C . GLU A 1 194 ? -1.920 6.359 19.613 1.00 71.81 194 GLU A C 1
ATOM 1278 O O . GLU A 1 194 ? -2.919 5.759 20.006 1.00 71.81 194 GLU A O 1
ATOM 1283 N N . GLU A 1 195 ? -0.928 5.723 18.976 1.00 68.06 195 GLU A N 1
ATOM 1284 C CA . GLU A 1 195 ? -1.052 4.332 18.542 1.00 68.06 195 GLU A CA 1
ATOM 1285 C C . GLU A 1 195 ? -0.934 3.330 19.703 1.00 68.06 195 GLU A C 1
ATOM 1287 O O . GLU A 1 195 ? 0.149 3.151 20.269 1.00 68.06 195 GLU A O 1
ATOM 1292 N N . PRO A 1 196 ? -2.014 2.589 20.027 1.00 71.44 196 PRO A N 1
ATOM 1293 C CA . PRO A 1 196 ? -1.891 1.383 20.827 1.00 71.44 196 PRO A CA 1
ATOM 1294 C C . PRO A 1 196 ? -1.210 0.283 20.000 1.00 71.44 196 PRO A C 1
ATOM 1296 O O . PRO A 1 196 ? -1.408 0.186 18.786 1.00 71.44 196 PRO A O 1
ATOM 1299 N N . ASP A 1 197 ? -0.478 -0.617 20.661 1.00 84.00 197 ASP A N 1
ATOM 1300 C CA . ASP A 1 197 ? 0.204 -1.748 20.008 1.00 84.00 197 ASP A CA 1
ATOM 1301 C C . ASP A 1 197 ? -0.739 -2.652 19.191 1.00 84.00 197 ASP A C 1
ATOM 1303 O O . ASP A 1 197 ? -0.299 -3.358 18.284 1.00 84.00 197 ASP A O 1
ATOM 1307 N N . SER A 1 198 ? -2.048 -2.598 19.458 1.00 86.06 198 SER A N 1
ATOM 1308 C CA . SER A 1 198 ? -3.063 -3.326 18.697 1.00 86.06 198 SER A CA 1
ATOM 1309 C C . SER A 1 198 ? -3.179 -2.861 17.243 1.00 86.06 198 SER A C 1
ATOM 1311 O O . SER A 1 198 ? -3.399 -3.690 16.360 1.00 86.06 198 SER A O 1
ATOM 1313 N N . PHE A 1 199 ? -2.978 -1.570 16.956 1.00 90.81 199 PHE A N 1
ATOM 1314 C CA . PHE A 1 199 ? -3.130 -1.052 15.594 1.00 90.81 199 PHE A CA 1
ATOM 1315 C C . PHE A 1 199 ? -1.946 -1.396 14.691 1.00 90.81 199 PHE A C 1
ATOM 1317 O O . PHE A 1 199 ? -2.119 -1.598 13.491 1.00 90.81 199 PHE A O 1
ATOM 1324 N N . LYS A 1 200 ? -0.752 -1.571 15.268 1.00 90.75 200 LYS A N 1
ATOM 1325 C CA . LYS A 1 200 ? 0.429 -2.043 14.529 1.00 90.75 200 LYS A CA 1
ATOM 1326 C C . LYS A 1 200 ? 0.168 -3.391 13.859 1.00 90.75 200 LYS A C 1
ATOM 1328 O O . LYS A 1 200 ? 0.597 -3.609 12.729 1.00 90.75 200 LYS A O 1
ATOM 1333 N N . ALA A 1 201 ? -0.590 -4.273 14.516 1.00 92.19 201 ALA A N 1
ATOM 1334 C CA . ALA A 1 201 ? -1.001 -5.546 13.929 1.00 92.19 201 ALA A CA 1
ATOM 1335 C C . ALA A 1 201 ? -1.916 -5.353 12.705 1.00 92.19 201 ALA A C 1
ATOM 1337 O O . ALA A 1 201 ? -1.766 -6.072 11.718 1.00 92.19 201 ALA A O 1
ATOM 1338 N N . VAL A 1 202 ? -2.807 -4.354 12.737 1.00 94.31 202 VAL A N 1
ATOM 1339 C CA . VAL A 1 202 ? -3.676 -3.994 11.604 1.00 94.31 202 VAL A CA 1
ATOM 1340 C C . VAL A 1 202 ? -2.849 -3.453 10.441 1.00 94.31 202 VAL A C 1
ATOM 1342 O O . VAL A 1 202 ? -3.025 -3.908 9.314 1.00 94.31 202 VAL A O 1
ATOM 1345 N N . LEU A 1 203 ? -1.901 -2.546 10.698 1.00 92.75 203 LEU A N 1
ATOM 1346 C CA . LEU A 1 203 ? -1.005 -2.017 9.663 1.00 92.75 203 LEU A CA 1
ATOM 1347 C C . LEU A 1 203 ? -0.111 -3.103 9.056 1.00 92.75 203 LEU A C 1
ATOM 1349 O O . LEU A 1 203 ? 0.080 -3.129 7.842 1.00 92.75 203 LEU A O 1
ATOM 1353 N N . ALA A 1 204 ? 0.400 -4.031 9.867 1.00 92.75 204 ALA A N 1
ATOM 1354 C CA . ALA A 1 204 ? 1.160 -5.178 9.374 1.00 92.75 204 ALA A CA 1
ATOM 1355 C C . ALA A 1 204 ? 0.292 -6.107 8.504 1.00 92.75 204 ALA A C 1
ATOM 1357 O O . ALA A 1 204 ? 0.725 -6.553 7.439 1.00 92.75 204 ALA A O 1
ATOM 1358 N N . ALA A 1 205 ? -0.953 -6.371 8.915 1.00 94.19 205 ALA A N 1
ATOM 1359 C CA . ALA A 1 205 ? -1.906 -7.145 8.121 1.00 94.19 205 ALA A CA 1
ATOM 1360 C C . ALA A 1 205 ? -2.261 -6.437 6.803 1.00 94.19 205 ALA A C 1
ATOM 1362 O O . ALA A 1 205 ? -2.306 -7.082 5.755 1.00 94.19 205 ALA A O 1
ATOM 1363 N N . ALA A 1 206 ? -2.454 -5.117 6.838 1.00 94.75 206 ALA A N 1
ATOM 1364 C CA . ALA A 1 206 ? -2.737 -4.296 5.666 1.00 94.75 206 ALA A CA 1
ATOM 1365 C C . ALA A 1 206 ? -1.571 -4.294 4.682 1.00 94.75 206 ALA A C 1
ATOM 1367 O O . ALA A 1 206 ? -1.771 -4.504 3.490 1.00 94.75 206 ALA A O 1
ATOM 1368 N N . HIS A 1 207 ? -0.347 -4.134 5.18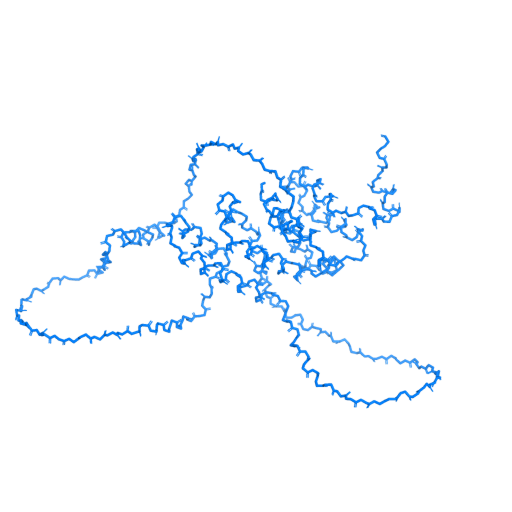3 1.00 94.62 207 HIS A N 1
ATOM 1369 C CA . HIS A 1 207 ? 0.865 -4.198 4.375 1.00 94.62 207 HIS A CA 1
ATOM 1370 C C . HIS A 1 207 ? 1.013 -5.556 3.690 1.00 94.62 207 HIS A C 1
ATOM 1372 O O . HIS A 1 207 ? 1.208 -5.626 2.477 1.00 94.62 207 HIS A O 1
ATOM 1378 N N . LYS A 1 208 ? 0.818 -6.648 4.436 1.00 94.44 208 LYS A N 1
ATOM 1379 C CA . LYS A 1 208 ? 0.830 -8.003 3.875 1.00 94.44 208 LYS A CA 1
ATOM 1380 C C . LYS A 1 208 ? -0.243 -8.188 2.798 1.00 94.44 208 LYS A C 1
ATOM 1382 O O . LYS A 1 208 ? 0.044 -8.771 1.755 1.00 94.44 208 LYS A O 1
ATOM 1387 N N . ALA A 1 209 ? -1.458 -7.696 3.035 1.00 95.19 209 ALA A N 1
ATOM 1388 C CA . ALA A 1 209 ? -2.543 -7.745 2.057 1.00 95.19 209 ALA A CA 1
ATOM 1389 C C . ALA A 1 209 ? -2.223 -6.910 0.805 1.00 95.19 209 ALA A C 1
ATOM 1391 O O . ALA A 1 209 ? -2.519 -7.340 -0.307 1.00 95.19 209 ALA A O 1
ATOM 1392 N N . LEU A 1 210 ? -1.564 -5.760 0.969 1.00 95.81 210 LEU A N 1
ATOM 1393 C CA . LEU A 1 210 ? -1.167 -4.875 -0.126 1.00 95.81 210 LEU A CA 1
ATOM 1394 C C . LEU A 1 210 ? -0.148 -5.558 -1.039 1.00 95.81 210 LEU A C 1
ATOM 1396 O O . LEU A 1 210 ? -0.320 -5.600 -2.256 1.00 95.81 210 LEU A O 1
ATOM 1400 N N . VAL A 1 211 ? 0.889 -6.142 -0.442 1.00 95.50 211 VAL A N 1
ATOM 1401 C CA . VAL A 1 211 ? 1.931 -6.864 -1.178 1.00 95.50 211 VAL A CA 1
ATOM 1402 C C . VAL A 1 211 ? 1.347 -8.098 -1.860 1.00 95.50 211 VAL A C 1
ATOM 1404 O O . VAL A 1 211 ? 1.669 -8.363 -3.014 1.00 95.50 211 VAL A O 1
ATOM 1407 N N . ALA A 1 212 ? 0.435 -8.817 -1.199 1.00 94.38 212 ALA A N 1
ATOM 1408 C CA . ALA A 1 212 ? -0.259 -9.953 -1.803 1.00 94.38 212 ALA A CA 1
ATOM 1409 C C . ALA A 1 212 ? -1.137 -9.543 -2.999 1.00 94.38 212 ALA A C 1
ATOM 1411 O O . ALA A 1 212 ? -1.200 -10.276 -3.982 1.00 94.38 212 ALA A O 1
ATOM 1412 N N . HIS A 1 213 ? -1.776 -8.370 -2.944 1.00 94.75 213 HIS A N 1
ATOM 1413 C CA . HIS A 1 213 ? -2.623 -7.855 -4.025 1.00 94.75 213 HIS A CA 1
ATOM 1414 C C . HIS A 1 213 ? -1.821 -7.514 -5.287 1.00 94.75 213 HIS A C 1
ATOM 1416 O O . HIS A 1 213 ? -2.187 -7.928 -6.385 1.00 94.75 213 HIS A O 1
ATOM 1422 N N . PHE A 1 214 ? -0.697 -6.807 -5.141 1.00 94.56 214 PHE A N 1
ATOM 1423 C CA . PHE A 1 214 ? 0.140 -6.432 -6.288 1.00 94.56 214 PHE A CA 1
ATOM 1424 C C . PHE A 1 214 ? 1.099 -7.544 -6.726 1.00 94.56 214 PHE A C 1
ATOM 1426 O O . PHE A 1 214 ? 1.436 -7.619 -7.906 1.00 94.56 214 PHE A O 1
ATOM 1433 N N . THR A 1 215 ? 1.479 -8.445 -5.810 1.00 92.31 215 THR A N 1
ATOM 1434 C CA . THR A 1 215 ? 2.363 -9.617 -5.972 1.00 92.31 215 THR A CA 1
ATOM 1435 C C . THR A 1 215 ? 3.774 -9.295 -6.486 1.00 92.31 215 THR A C 1
ATOM 1437 O O . THR A 1 215 ? 4.766 -9.611 -5.832 1.00 92.31 215 THR A O 1
ATOM 1440 N N . SER A 1 216 ? 3.881 -8.701 -7.674 1.00 95.31 216 SER A N 1
ATOM 1441 C CA . SER A 1 216 ? 5.131 -8.320 -8.323 1.00 95.31 216 SER A CA 1
ATOM 1442 C C . SER A 1 216 ? 4.963 -7.091 -9.220 1.00 95.31 216 SER A C 1
ATOM 1444 O O . SER A 1 216 ? 3.880 -6.833 -9.765 1.00 95.31 216 SER A O 1
ATOM 1446 N N . ALA A 1 217 ? 6.061 -6.365 -9.434 1.00 95.62 217 ALA A N 1
ATOM 1447 C CA . ALA A 1 217 ? 6.120 -5.244 -10.370 1.00 95.62 217 ALA A CA 1
ATOM 1448 C C . ALA A 1 217 ? 5.704 -5.634 -11.804 1.00 95.62 217 ALA A C 1
ATOM 1450 O O . ALA A 1 217 ? 4.787 -4.999 -12.336 1.00 95.62 217 ALA A O 1
ATOM 1451 N N . PRO A 1 218 ? 6.253 -6.698 -12.432 1.00 94.81 218 PRO A N 1
ATOM 1452 C CA . PRO A 1 218 ? 5.848 -7.087 -13.783 1.00 94.81 218 PRO A CA 1
ATOM 1453 C C . PRO A 1 218 ? 4.370 -7.482 -13.876 1.00 94.81 218 PRO A C 1
ATOM 1455 O O . PRO A 1 218 ? 3.712 -7.138 -14.856 1.00 94.81 218 PRO A O 1
ATOM 1458 N N . THR A 1 219 ? 3.804 -8.161 -12.872 1.00 95.31 219 THR A N 1
ATOM 1459 C CA . THR A 1 219 ? 2.369 -8.516 -12.889 1.00 95.31 219 THR A CA 1
ATOM 1460 C C . THR A 1 219 ? 1.493 -7.267 -12.822 1.00 95.31 219 THR A C 1
ATOM 1462 O O . THR A 1 219 ? 0.533 -7.136 -13.583 1.00 95.31 219 THR A O 1
ATOM 1465 N N . THR A 1 220 ? 1.868 -6.314 -11.967 1.00 96.50 220 THR A N 1
ATOM 1466 C CA . THR A 1 220 ? 1.176 -5.027 -11.828 1.00 96.50 220 THR A CA 1
ATOM 1467 C C . THR A 1 220 ? 1.215 -4.229 -13.130 1.00 96.50 220 THR A C 1
ATOM 1469 O O . THR A 1 220 ? 0.183 -3.749 -13.596 1.00 96.50 220 THR A O 1
ATOM 1472 N N . LEU A 1 221 ? 2.392 -4.134 -13.756 1.00 96.06 221 LEU A N 1
ATOM 1473 C CA . LEU A 1 221 ? 2.607 -3.377 -14.991 1.00 96.06 221 LEU A CA 1
ATOM 1474 C C . LEU A 1 221 ? 1.920 -3.994 -16.217 1.00 96.06 221 LEU A C 1
ATOM 1476 O O . LEU A 1 221 ? 1.547 -3.253 -17.129 1.00 96.06 221 LEU A O 1
ATOM 1480 N N . ASN A 1 222 ? 1.751 -5.320 -16.239 1.00 96.38 222 ASN A N 1
ATOM 1481 C CA . ASN A 1 222 ? 1.085 -6.046 -17.326 1.00 96.38 222 ASN A CA 1
ATOM 1482 C C . ASN A 1 222 ? -0.446 -6.104 -17.180 1.00 96.38 222 ASN A C 1
ATOM 1484 O O . ASN A 1 222 ? -1.142 -6.403 -18.150 1.00 96.38 222 ASN A O 1
ATOM 1488 N N . SER A 1 223 ? -0.995 -5.812 -15.997 1.00 96.06 223 SER A N 1
ATOM 1489 C CA . SER A 1 223 ? -2.440 -5.779 -15.755 1.00 96.06 223 SER A CA 1
ATOM 1490 C C . SER A 1 223 ? -2.961 -4.345 -15.751 1.00 96.06 223 SER A C 1
ATOM 1492 O O . SER A 1 223 ? -2.624 -3.550 -14.876 1.00 96.06 223 SER A O 1
ATOM 1494 N N . ALA A 1 224 ? -3.849 -4.013 -16.693 1.00 95.12 224 ALA A N 1
ATOM 1495 C CA . ALA A 1 224 ? -4.458 -2.683 -16.763 1.00 95.12 224 ALA A CA 1
ATOM 1496 C C . ALA A 1 224 ? -5.269 -2.333 -15.501 1.00 95.12 224 ALA A C 1
ATOM 1498 O O . ALA A 1 224 ? -5.300 -1.176 -15.092 1.00 95.12 224 ALA A O 1
ATOM 1499 N N . VAL A 1 225 ? -5.902 -3.330 -14.871 1.00 94.56 225 VAL A N 1
ATOM 1500 C CA . VAL A 1 225 ? -6.673 -3.140 -13.633 1.00 94.56 225 VAL A CA 1
ATOM 1501 C C . VAL A 1 225 ? -5.742 -2.805 -12.470 1.00 94.56 225 VAL A C 1
ATOM 1503 O O . VAL A 1 225 ? -5.970 -1.815 -11.782 1.00 94.56 225 VAL A O 1
ATOM 1506 N N . LEU A 1 226 ? -4.663 -3.577 -12.292 1.00 95.75 226 LEU A N 1
ATOM 1507 C CA . LEU A 1 226 ? -3.689 -3.316 -11.229 1.00 95.75 226 LEU A CA 1
ATOM 1508 C C . LEU A 1 226 ? -2.932 -2.013 -11.470 1.00 95.75 226 LEU A C 1
ATOM 1510 O O . LEU A 1 226 ? -2.676 -1.291 -10.520 1.00 95.75 226 LEU A O 1
ATOM 1514 N N . THR A 1 227 ? -2.618 -1.676 -12.723 1.00 95.75 227 THR A N 1
ATOM 1515 C CA . THR A 1 227 ? -1.994 -0.390 -13.058 1.00 95.75 227 THR A CA 1
ATOM 1516 C C . THR A 1 227 ? -2.903 0.779 -12.668 1.00 95.75 227 THR A C 1
ATOM 1518 O O . THR A 1 227 ? -2.432 1.690 -12.002 1.00 95.75 227 THR A O 1
ATOM 1521 N N . LYS A 1 228 ? -4.207 0.741 -12.984 1.00 95.00 228 LYS A N 1
ATOM 1522 C CA . LYS A 1 228 ? -5.144 1.796 -12.551 1.00 95.00 228 LYS A CA 1
ATOM 1523 C C . LYS A 1 228 ? -5.245 1.903 -11.030 1.00 95.00 228 LYS A C 1
ATOM 1525 O O . LYS A 1 228 ? -5.187 2.993 -10.481 1.00 95.00 228 LYS A O 1
ATOM 1530 N N . GLN A 1 229 ? -5.348 0.765 -10.346 1.00 95.38 229 GLN A N 1
ATOM 1531 C CA . GLN A 1 229 ? -5.369 0.736 -8.882 1.00 95.38 229 GLN A CA 1
ATOM 1532 C C . GLN A 1 229 ? -4.065 1.272 -8.283 1.00 95.38 229 GLN A C 1
ATOM 1534 O O . GLN A 1 229 ? -4.092 1.986 -7.287 1.00 95.38 229 GLN A O 1
ATOM 1539 N N . LEU A 1 230 ? -2.928 0.964 -8.907 1.00 95.56 230 LEU A N 1
ATOM 1540 C CA . LEU A 1 230 ? -1.629 1.500 -8.532 1.00 95.56 230 LEU A CA 1
ATOM 1541 C C . LEU A 1 230 ? -1.581 3.019 -8.702 1.00 95.56 230 LEU A C 1
ATOM 1543 O O . LEU A 1 230 ? -1.090 3.702 -7.819 1.00 95.56 230 LEU A O 1
ATOM 1547 N N . GLU A 1 231 ? -2.094 3.562 -9.800 1.00 94.69 231 GLU A N 1
ATOM 1548 C CA . GLU A 1 231 ? -2.149 5.010 -10.044 1.00 94.69 231 GLU A CA 1
ATOM 1549 C C . GLU A 1 231 ? -2.981 5.751 -8.981 1.00 94.69 231 GLU A C 1
ATOM 1551 O O . GLU A 1 231 ? -2.687 6.896 -8.637 1.00 94.69 231 GLU A O 1
ATOM 1556 N N . GLU A 1 232 ? -3.972 5.079 -8.395 1.00 93.56 232 GLU A N 1
ATOM 1557 C CA . GLU A 1 232 ? -4.795 5.617 -7.312 1.00 93.56 232 GLU A CA 1
ATOM 1558 C C . GLU A 1 232 ? -4.130 5.517 -5.927 1.00 93.56 232 GLU A C 1
ATOM 1560 O O . GLU A 1 232 ? -4.552 6.232 -5.010 1.00 93.56 232 GLU A O 1
ATOM 1565 N N . LEU A 1 233 ? -3.057 4.727 -5.760 1.00 94.19 233 LEU A N 1
ATOM 1566 C CA . LEU A 1 233 ? -2.417 4.495 -4.458 1.00 94.19 233 LEU A CA 1
ATOM 1567 C C . LEU A 1 233 ? -1.849 5.783 -3.852 1.00 94.19 233 LEU A C 1
ATOM 1569 O O . LEU A 1 233 ? -1.054 6.473 -4.504 1.00 94.19 233 LEU A O 1
ATOM 1573 N N . PRO A 1 234 ? -2.162 6.105 -2.590 1.00 93.06 234 PRO A N 1
ATOM 1574 C CA . PRO A 1 234 ? -1.509 7.213 -1.913 1.00 93.06 234 PRO A CA 1
ATOM 1575 C C . PRO A 1 234 ? -0.013 6.938 -1.718 1.00 93.06 234 PRO A C 1
ATOM 1577 O O . PRO A 1 234 ? 0.452 5.795 -1.755 1.00 93.06 234 PRO A O 1
ATOM 1580 N N . VAL A 1 235 ? 0.747 8.008 -1.479 1.00 92.00 235 VAL A N 1
ATOM 1581 C CA . VAL A 1 235 ? 2.212 7.971 -1.324 1.00 92.00 235 VAL A CA 1
ATOM 1582 C C . VAL A 1 235 ? 2.626 6.959 -0.260 1.00 92.00 235 VAL A C 1
ATOM 1584 O O . VAL A 1 235 ? 3.550 6.180 -0.467 1.00 92.00 235 VAL A O 1
ATOM 1587 N N . ALA A 1 236 ? 1.917 6.932 0.864 1.00 90.75 236 ALA A N 1
ATOM 1588 C CA . ALA A 1 236 ? 2.256 6.077 1.987 1.00 90.75 236 ALA A CA 1
ATOM 1589 C C . ALA A 1 236 ? 2.057 4.583 1.674 1.00 90.75 236 ALA A C 1
ATOM 1591 O O . ALA A 1 236 ? 2.869 3.755 2.078 1.00 90.75 236 ALA A O 1
ATOM 1592 N N . ALA A 1 237 ? 1.035 4.237 0.886 1.00 93.56 237 ALA A N 1
ATOM 1593 C CA . ALA A 1 237 ? 0.856 2.877 0.382 1.00 93.56 237 ALA A CA 1
ATOM 1594 C C . ALA A 1 237 ? 1.945 2.501 -0.635 1.00 93.56 237 ALA A C 1
ATOM 1596 O O . ALA A 1 237 ? 2.403 1.362 -0.656 1.00 93.56 237 ALA A O 1
ATOM 1597 N N . MET A 1 238 ? 2.391 3.450 -1.464 1.00 95.31 238 MET A N 1
ATOM 1598 C CA . MET A 1 238 ? 3.495 3.212 -2.397 1.00 95.31 238 MET A CA 1
ATOM 1599 C C . MET A 1 238 ? 4.812 2.966 -1.650 1.00 95.31 238 MET A C 1
ATOM 1601 O O . MET A 1 238 ? 5.523 2.013 -1.955 1.00 95.31 238 MET A O 1
ATOM 1605 N N . GLU A 1 239 ? 5.117 3.771 -0.630 1.00 93.75 239 GLU A N 1
ATOM 1606 C CA . GLU A 1 239 ? 6.265 3.530 0.253 1.00 93.75 239 GLU A CA 1
ATOM 1607 C C . GLU A 1 239 ? 6.163 2.158 0.930 1.00 93.75 239 GLU A C 1
ATOM 1609 O O . GLU A 1 239 ? 7.155 1.439 0.992 1.00 93.75 239 GLU A O 1
ATOM 1614 N N . ALA A 1 240 ? 4.960 1.765 1.367 1.00 93.00 240 ALA A N 1
ATOM 1615 C CA . ALA A 1 240 ? 4.672 0.431 1.893 1.00 93.00 240 ALA A CA 1
ATOM 1616 C C . ALA A 1 240 ? 5.077 -0.679 0.951 1.00 93.00 240 ALA A C 1
ATOM 1618 O O . ALA A 1 240 ? 5.808 -1.600 1.319 1.00 93.00 240 ALA A O 1
ATOM 1619 N N . LEU A 1 241 ? 4.578 -0.581 -0.271 1.00 95.88 241 LEU A N 1
ATOM 1620 C CA . LEU A 1 241 ? 4.782 -1.588 -1.283 1.00 95.88 241 LEU A CA 1
ATOM 1621 C C . LEU A 1 241 ? 6.275 -1.749 -1.585 1.00 95.88 241 LEU A C 1
ATOM 1623 O O . LEU A 1 241 ? 6.771 -2.871 -1.597 1.00 95.88 241 LEU A O 1
ATOM 1627 N N . LEU A 1 242 ? 6.991 -0.632 -1.748 1.00 95.00 242 LEU A N 1
ATOM 1628 C CA . LEU A 1 242 ? 8.416 -0.620 -2.092 1.00 95.00 242 LEU A CA 1
ATOM 1629 C C . LEU A 1 242 ? 9.345 -0.968 -0.926 1.00 95.00 242 LEU A C 1
ATOM 1631 O O . LEU A 1 242 ? 10.428 -1.495 -1.153 1.00 95.00 242 LEU A O 1
ATOM 1635 N N . ALA A 1 243 ? 8.940 -0.698 0.315 1.00 94.00 243 ALA A N 1
ATOM 1636 C CA . ALA A 1 243 ? 9.699 -1.099 1.497 1.00 94.00 243 ALA A CA 1
ATOM 1637 C C . ALA A 1 243 ? 9.584 -2.605 1.799 1.00 94.00 243 ALA A C 1
ATOM 1639 O O . ALA A 1 243 ? 10.308 -3.109 2.653 1.00 94.00 243 ALA A O 1
ATOM 1640 N N . SER A 1 244 ? 8.671 -3.330 1.142 1.00 94.62 244 SER A N 1
ATOM 1641 C CA . SER A 1 244 ? 8.489 -4.762 1.378 1.00 94.62 244 SER A CA 1
ATOM 1642 C C . SER A 1 244 ? 9.511 -5.610 0.627 1.00 94.62 244 SER A C 1
ATOM 1644 O O . SER A 1 244 ? 9.517 -5.637 -0.601 1.00 94.62 244 SER A O 1
ATOM 1646 N N . ASP A 1 245 ? 10.262 -6.443 1.348 1.00 92.38 245 ASP A N 1
ATOM 1647 C CA . ASP A 1 245 ? 11.125 -7.464 0.732 1.00 92.38 245 ASP A CA 1
ATOM 1648 C C . ASP A 1 245 ? 10.341 -8.593 0.038 1.00 92.38 245 ASP A C 1
ATOM 1650 O O . ASP A 1 245 ? 10.903 -9.366 -0.735 1.00 92.38 245 ASP A O 1
ATOM 1654 N N . SER A 1 246 ? 9.038 -8.719 0.316 1.00 93.06 246 SER A N 1
ATOM 1655 C CA . SER A 1 246 ? 8.176 -9.726 -0.321 1.00 93.06 246 SER A CA 1
ATOM 1656 C C . SER A 1 246 ? 7.610 -9.264 -1.666 1.00 93.06 246 SER A C 1
ATOM 1658 O O . SER A 1 246 ? 7.013 -10.072 -2.380 1.00 93.06 246 SER A O 1
ATOM 1660 N N . PHE A 1 247 ? 7.772 -7.987 -2.022 1.00 94.50 247 PHE A N 1
ATOM 1661 C CA . PHE A 1 247 ? 7.349 -7.473 -3.318 1.00 94.50 247 PHE A CA 1
ATOM 1662 C C . PHE A 1 247 ? 8.368 -7.876 -4.386 1.00 94.50 247 PHE A C 1
ATOM 1664 O O . PHE A 1 247 ? 9.484 -7.366 -4.436 1.00 94.50 247 PHE A O 1
ATOM 1671 N N . SER A 1 248 ? 7.994 -8.838 -5.230 1.00 91.25 248 SER A N 1
ATOM 1672 C CA . SER A 1 248 ? 8.918 -9.397 -6.215 1.00 91.25 248 SER A CA 1
ATOM 1673 C C . SER A 1 248 ? 9.142 -8.435 -7.382 1.00 91.25 248 SER A C 1
ATOM 1675 O O . SER A 1 248 ? 8.200 -7.968 -8.031 1.00 91.25 248 SER A O 1
ATOM 1677 N N . THR A 1 249 ? 10.411 -8.185 -7.677 1.00 92.75 249 THR A N 1
ATOM 1678 C CA . THR A 1 249 ? 10.878 -7.400 -8.819 1.00 92.75 249 THR A CA 1
ATOM 1679 C C . THR A 1 249 ? 11.806 -8.278 -9.655 1.00 92.75 249 THR A C 1
ATOM 1681 O O . THR A 1 249 ? 12.522 -9.131 -9.128 1.00 92.75 249 THR A O 1
ATOM 1684 N N . ASP A 1 250 ? 11.730 -8.149 -10.975 1.00 91.06 250 ASP A N 1
ATOM 1685 C CA . ASP A 1 250 ? 12.666 -8.777 -11.909 1.00 91.06 250 ASP A CA 1
ATOM 1686 C C . ASP A 1 250 ? 13.953 -7.952 -12.003 1.00 91.06 250 ASP A C 1
ATOM 1688 O O . ASP A 1 250 ? 15.053 -8.486 -11.860 1.00 91.06 250 ASP A O 1
ATOM 1692 N N . ASP A 1 251 ? 13.795 -6.642 -12.176 1.00 92.88 251 ASP A N 1
ATOM 1693 C CA . ASP A 1 251 ? 14.858 -5.649 -12.125 1.00 92.88 251 ASP A CA 1
ATOM 1694 C C . ASP A 1 251 ? 14.376 -4.346 -11.455 1.00 92.88 251 ASP A C 1
ATOM 1696 O O . ASP A 1 251 ? 13.178 -4.083 -11.318 1.00 92.88 251 ASP A O 1
ATOM 1700 N N . GLU A 1 252 ? 15.312 -3.494 -11.034 1.00 93.44 252 GLU A N 1
ATOM 1701 C CA . GLU A 1 252 ? 14.982 -2.166 -10.488 1.00 93.44 252 GLU A CA 1
ATOM 1702 C C . GLU A 1 252 ? 14.432 -1.208 -11.558 1.00 93.44 252 GLU A C 1
ATOM 1704 O O . GLU A 1 252 ? 13.812 -0.191 -11.238 1.00 93.44 252 GLU A O 1
ATOM 1709 N N . SER A 1 253 ? 14.626 -1.518 -12.843 1.00 92.44 253 SER A N 1
ATOM 1710 C CA . SER A 1 253 ? 14.058 -0.736 -13.941 1.00 92.44 253 SER A CA 1
ATOM 1711 C C . SER A 1 253 ? 12.528 -0.846 -13.965 1.00 92.44 253 SER A C 1
ATOM 1713 O O . SER A 1 253 ? 11.856 0.149 -14.239 1.00 92.44 253 SER A O 1
ATOM 1715 N N . SER A 1 254 ? 11.965 -2.003 -13.609 1.00 94.69 254 SER A N 1
ATOM 1716 C CA . SER A 1 254 ? 10.530 -2.237 -13.457 1.00 94.69 254 SER A CA 1
ATOM 1717 C C . SER A 1 254 ? 9.954 -1.410 -12.307 1.00 94.69 254 SER A C 1
ATOM 1719 O O . SER A 1 254 ? 8.890 -0.811 -12.459 1.00 94.69 254 SER A O 1
ATOM 1721 N N . VAL A 1 255 ? 10.691 -1.283 -11.198 1.00 94.88 255 VAL A N 1
ATOM 1722 C CA . VAL A 1 255 ? 10.323 -0.444 -10.048 1.00 94.88 255 VAL A CA 1
ATOM 1723 C C . VAL A 1 255 ? 10.327 1.030 -10.434 1.00 94.88 255 VAL A C 1
ATOM 1725 O O . VAL A 1 255 ? 9.370 1.749 -10.143 1.00 94.88 255 VAL A O 1
ATOM 1728 N N . LEU A 1 256 ? 11.359 1.489 -11.147 1.00 93.31 256 LEU A N 1
ATOM 1729 C CA . LEU A 1 256 ? 11.408 2.860 -11.658 1.00 93.31 256 LEU A CA 1
ATOM 1730 C C . LEU A 1 256 ? 10.284 3.145 -12.653 1.00 93.31 256 LEU A C 1
ATOM 1732 O O . LEU A 1 256 ? 9.690 4.220 -12.603 1.00 93.31 256 LEU A O 1
ATOM 1736 N N . LEU A 1 257 ? 9.960 2.199 -13.537 1.00 94.06 257 LEU A N 1
ATOM 1737 C CA . LEU A 1 257 ? 8.841 2.340 -14.468 1.00 94.06 257 LEU A CA 1
ATOM 1738 C C . LEU A 1 257 ? 7.498 2.404 -13.728 1.00 94.06 257 LEU A C 1
ATOM 1740 O O . LEU A 1 257 ? 6.630 3.197 -14.095 1.00 94.06 257 LEU A O 1
ATOM 1744 N N . LEU A 1 258 ? 7.339 1.604 -12.675 1.00 95.38 258 LEU A N 1
ATOM 1745 C CA . LEU A 1 258 ? 6.173 1.595 -11.797 1.00 95.38 258 LEU A CA 1
ATOM 1746 C C . LEU A 1 258 ? 6.006 2.947 -11.087 1.00 95.38 258 LEU A C 1
ATOM 1748 O O . LEU A 1 258 ? 4.932 3.548 -11.160 1.00 95.38 258 LEU A O 1
ATOM 1752 N N . LEU A 1 259 ? 7.082 3.479 -10.503 1.00 94.19 259 LEU A N 1
ATOM 1753 C CA . LEU A 1 259 ? 7.114 4.817 -9.903 1.00 94.19 259 LEU A CA 1
ATOM 1754 C C . LEU A 1 259 ? 6.848 5.927 -10.925 1.00 94.19 259 LEU A C 1
ATOM 1756 O O . LEU A 1 259 ? 6.108 6.866 -10.634 1.00 94.19 259 LEU A O 1
ATOM 1760 N N . ALA A 1 260 ? 7.419 5.825 -12.126 1.00 93.06 260 ALA A N 1
ATOM 1761 C CA . ALA A 1 260 ? 7.209 6.794 -13.196 1.00 93.06 260 ALA A CA 1
ATOM 1762 C C . ALA A 1 260 ? 5.744 6.821 -13.648 1.00 93.06 260 ALA A C 1
ATOM 1764 O O . ALA A 1 260 ? 5.180 7.903 -13.795 1.00 93.06 260 ALA A O 1
ATOM 1765 N N . LYS A 1 261 ? 5.110 5.652 -13.816 1.00 94.19 261 LYS A N 1
ATOM 1766 C CA . LYS A 1 261 ? 3.676 5.539 -14.130 1.00 94.19 261 LYS A CA 1
ATOM 1767 C C . LYS A 1 261 ? 2.807 6.142 -13.036 1.00 94.19 261 LYS A C 1
ATOM 1769 O O . LYS A 1 261 ? 1.973 6.994 -13.326 1.00 94.19 261 LYS A O 1
ATOM 1774 N N . TRP A 1 262 ? 3.051 5.754 -11.787 1.00 94.56 262 TRP A N 1
ATOM 1775 C CA . TRP A 1 262 ? 2.335 6.298 -10.637 1.00 94.56 262 TRP A CA 1
ATOM 1776 C C . TRP A 1 262 ? 2.451 7.826 -10.561 1.00 94.56 262 TRP A C 1
ATOM 1778 O O . TRP A 1 262 ? 1.453 8.526 -10.407 1.00 94.56 262 TRP A O 1
ATOM 1788 N N . ARG A 1 263 ? 3.658 8.369 -10.760 1.00 92.25 263 ARG A N 1
ATOM 1789 C CA . ARG A 1 263 ? 3.888 9.817 -10.774 1.00 92.25 263 ARG A CA 1
ATOM 1790 C C . ARG A 1 263 ? 3.226 10.508 -11.967 1.00 92.25 263 ARG A C 1
ATOM 1792 O O . ARG A 1 263 ? 2.763 11.637 -11.827 1.00 92.25 263 ARG A O 1
ATOM 1799 N N . ALA A 1 264 ? 3.204 9.863 -13.132 1.00 92.31 264 ALA A N 1
ATOM 1800 C CA . ALA A 1 264 ? 2.612 10.408 -14.350 1.00 92.31 264 ALA A CA 1
ATOM 1801 C C . ALA A 1 264 ? 1.085 10.532 -14.262 1.00 92.31 264 ALA A C 1
ATOM 1803 O O . ALA A 1 264 ? 0.521 11.461 -14.839 1.00 92.31 264 ALA A O 1
ATOM 1804 N N . ALA A 1 265 ? 0.423 9.639 -13.522 1.00 91.56 265 ALA A N 1
ATOM 1805 C CA . ALA A 1 265 ? -1.019 9.706 -13.305 1.00 91.56 265 ALA A CA 1
ATOM 1806 C C . ALA A 1 265 ? -1.451 10.934 -12.487 1.00 91.56 265 ALA A C 1
ATOM 1808 O O . ALA A 1 265 ? -2.595 11.370 -12.599 1.00 91.56 265 ALA A O 1
ATOM 1809 N N . ASP A 1 266 ? -0.540 11.530 -11.710 1.00 75.44 266 ASP A N 1
ATOM 1810 C CA . ASP A 1 266 ? -0.856 12.664 -10.845 1.00 75.44 266 ASP A CA 1
ATOM 1811 C C . ASP A 1 266 ? 0.270 13.707 -10.804 1.00 75.44 266 ASP A C 1
ATOM 1813 O O . ASP A 1 266 ? 0.820 14.068 -9.759 1.00 75.44 266 ASP A O 1
ATOM 1817 N N . LEU A 1 267 ? 0.623 14.211 -11.989 1.00 64.12 267 LEU A N 1
ATOM 1818 C CA . LEU A 1 267 ? 1.696 15.193 -12.188 1.00 64.12 267 LEU A CA 1
ATOM 1819 C C . LEU A 1 267 ? 1.493 16.525 -11.438 1.00 64.12 267 LEU A C 1
ATOM 1821 O O . LEU A 1 267 ? 2.417 17.338 -11.417 1.00 64.12 267 LEU A O 1
ATOM 1825 N N . GLY A 1 268 ? 0.330 16.760 -10.821 1.00 61.84 268 GLY A N 1
ATOM 1826 C CA . GLY A 1 268 ? -0.004 18.023 -10.162 1.00 61.84 268 GLY A CA 1
ATOM 1827 C C . GLY A 1 268 ? -0.286 17.944 -8.662 1.00 61.84 268 GLY A C 1
ATOM 1828 O O . GLY A 1 268 ? -0.037 18.935 -7.979 1.00 61.84 268 GLY A O 1
ATOM 1829 N N . ASN A 1 269 ? -0.791 16.819 -8.140 1.00 70.19 269 ASN A N 1
ATOM 1830 C CA . ASN A 1 269 ? -1.436 16.816 -6.822 1.00 70.19 269 ASN A CA 1
ATOM 1831 C C . ASN A 1 269 ? -0.810 15.849 -5.807 1.00 70.19 269 ASN A C 1
ATOM 1833 O O . ASN A 1 269 ? -0.924 16.072 -4.600 1.00 70.19 269 ASN A O 1
ATOM 1837 N N . ARG A 1 270 ? -0.110 14.800 -6.256 1.00 68.38 270 ARG A N 1
ATOM 1838 C CA . ARG A 1 270 ? 0.515 13.832 -5.342 1.00 68.38 270 ARG A CA 1
ATOM 1839 C C . ARG A 1 270 ? 1.903 14.262 -4.927 1.00 68.38 270 ARG A C 1
ATOM 1841 O O . ARG A 1 270 ? 2.829 14.222 -5.722 1.00 68.38 270 ARG A O 1
ATOM 1848 N N . GLY A 1 271 ? 2.047 14.574 -3.651 1.00 64.88 271 GLY A N 1
ATOM 1849 C CA . GLY A 1 271 ? 3.302 14.522 -2.926 1.00 64.88 271 GLY A CA 1
ATOM 1850 C C . GLY A 1 271 ? 4.346 15.582 -3.256 1.00 64.88 271 GLY A C 1
ATOM 1851 O O . GLY A 1 271 ? 4.600 15.977 -4.399 1.00 64.88 271 GLY A O 1
ATOM 1852 N N . SER A 1 272 ? 4.986 16.046 -2.191 1.00 79.81 272 SER A N 1
ATOM 1853 C CA . SER A 1 272 ? 6.091 16.990 -2.273 1.00 79.81 272 SER A CA 1
ATOM 1854 C C . SER A 1 272 ? 7.319 16.349 -2.934 1.00 79.81 272 SER A C 1
ATOM 1856 O O . SER A 1 272 ? 7.505 15.132 -2.922 1.00 79.81 272 SER A O 1
ATOM 1858 N N . GLY A 1 273 ? 8.241 17.168 -3.449 1.00 84.94 273 GLY A N 1
ATOM 1859 C CA . GLY A 1 273 ? 9.523 16.660 -3.958 1.00 84.94 273 GLY A CA 1
ATOM 1860 C C . GLY A 1 273 ? 10.333 15.862 -2.919 1.00 84.94 273 GLY A C 1
ATOM 1861 O O . GLY A 1 273 ? 11.225 15.111 -3.295 1.00 84.94 273 GLY A O 1
ATOM 1862 N N . GLN A 1 274 ? 10.027 15.994 -1.622 1.00 87.12 274 GLN A N 1
ATOM 1863 C CA . GLN A 1 274 ? 10.636 15.201 -0.548 1.00 87.12 274 GLN A CA 1
ATOM 1864 C C . GLN A 1 274 ? 10.107 13.766 -0.501 1.00 87.12 274 GLN A C 1
ATOM 1866 O O . GLN A 1 274 ? 10.882 12.832 -0.307 1.00 87.12 274 GLN A O 1
ATOM 1871 N N . GLU A 1 275 ? 8.812 13.566 -0.727 1.00 87.81 275 GLU A N 1
ATOM 1872 C CA . GLU A 1 275 ? 8.222 12.225 -0.787 1.00 87.81 275 GLU A CA 1
ATOM 1873 C C . GLU A 1 275 ? 8.783 11.443 -1.969 1.00 87.81 275 GLU A C 1
ATOM 1875 O O . GLU A 1 275 ? 9.201 10.301 -1.809 1.00 87.81 275 GLU A O 1
ATOM 1880 N N . LEU A 1 276 ? 8.921 12.092 -3.130 1.00 89.19 276 LEU A N 1
ATOM 1881 C CA . LEU A 1 276 ? 9.548 11.459 -4.287 1.00 89.19 276 LEU A CA 1
ATOM 1882 C C . LEU A 1 276 ? 11.011 11.087 -4.012 1.00 89.19 276 LEU A C 1
ATOM 1884 O O . LEU A 1 276 ? 11.430 9.990 -4.357 1.00 89.19 276 LEU A O 1
ATOM 1888 N N . LYS A 1 277 ? 11.786 11.957 -3.349 1.00 90.38 277 LYS A N 1
ATOM 1889 C CA . LYS A 1 277 ? 13.156 11.618 -2.921 1.00 90.38 277 LYS A CA 1
ATOM 1890 C C . LYS A 1 277 ? 13.180 10.404 -2.002 1.00 90.38 277 LYS A C 1
ATOM 1892 O O . LYS A 1 277 ? 14.082 9.583 -2.113 1.00 90.38 277 LYS A O 1
ATOM 1897 N N . THR A 1 278 ? 12.196 10.299 -1.117 1.00 91.38 278 THR A N 1
ATOM 1898 C CA . THR A 1 278 ? 12.106 9.189 -0.172 1.00 91.38 278 THR A CA 1
ATOM 1899 C C . THR A 1 278 ? 11.761 7.885 -0.884 1.00 91.38 278 THR A C 1
ATOM 1901 O O . THR A 1 278 ? 12.436 6.885 -0.670 1.00 91.38 278 THR A O 1
ATOM 1904 N N . LEU A 1 279 ? 10.799 7.916 -1.809 1.00 92.75 279 LEU A N 1
ATOM 1905 C CA . LEU A 1 279 ? 10.478 6.786 -2.682 1.00 92.75 279 LEU A CA 1
ATOM 1906 C C . LEU A 1 279 ? 11.683 6.362 -3.531 1.00 92.75 279 LEU A C 1
ATOM 1908 O O . LEU A 1 279 ? 12.003 5.181 -3.600 1.00 92.75 279 LEU A O 1
ATOM 1912 N N . CYS A 1 280 ? 12.402 7.317 -4.124 1.00 91.75 280 CYS A N 1
ATOM 1913 C CA . CYS A 1 280 ? 13.613 7.031 -4.892 1.00 91.75 280 CYS A CA 1
ATOM 1914 C C . CYS A 1 280 ? 14.743 6.446 -4.031 1.00 91.75 280 CYS A C 1
ATOM 1916 O O . CYS A 1 280 ? 15.557 5.694 -4.553 1.00 91.75 280 CYS A O 1
ATOM 1918 N N . ALA A 1 281 ? 14.804 6.763 -2.735 1.00 93.19 281 ALA A N 1
ATOM 1919 C CA . ALA A 1 281 ? 15.791 6.186 -1.823 1.00 93.19 281 ALA A CA 1
ATOM 1920 C C . ALA A 1 281 ? 15.513 4.708 -1.489 1.00 93.19 281 ALA A C 1
ATOM 1922 O O . ALA A 1 281 ? 16.426 4.012 -1.052 1.00 93.19 281 ALA A O 1
ATOM 1923 N N . LEU A 1 282 ? 14.281 4.229 -1.704 1.00 93.81 282 LEU A N 1
ATOM 1924 C CA . LEU A 1 282 ? 13.923 2.812 -1.559 1.00 93.81 282 LEU A CA 1
ATOM 1925 C C . LEU A 1 282 ? 14.371 1.971 -2.764 1.00 93.81 282 LEU A C 1
ATOM 1927 O O . LEU A 1 282 ? 14.552 0.763 -2.632 1.00 93.81 282 LEU A O 1
ATOM 1931 N N . VAL A 1 283 ? 14.582 2.601 -3.925 1.00 92.38 283 VAL A N 1
ATOM 1932 C CA . VAL A 1 283 ? 15.065 1.936 -5.142 1.00 92.38 283 VAL A CA 1
ATOM 1933 C C . VAL A 1 283 ? 16.549 1.616 -4.985 1.00 92.38 283 VAL A C 1
ATOM 1935 O O . VAL A 1 283 ? 17.373 2.497 -4.713 1.00 92.38 283 VAL A O 1
ATOM 1938 N N . ARG A 1 284 ? 16.927 0.353 -5.188 1.00 91.00 284 ARG A N 1
ATOM 1939 C CA . ARG A 1 284 ? 18.316 -0.097 -5.027 1.00 91.00 284 ARG A CA 1
ATOM 1940 C C . ARG A 1 284 ? 19.104 0.252 -6.283 1.00 91.00 284 ARG A C 1
ATOM 1942 O O . ARG A 1 284 ? 19.372 -0.602 -7.116 1.00 91.00 284 ARG A O 1
ATOM 1949 N N . LEU A 1 285 ? 19.534 1.509 -6.407 1.00 89.06 285 LEU A N 1
ATOM 1950 C CA . LEU A 1 285 ? 20.246 2.019 -7.594 1.00 89.06 285 LEU A CA 1
ATOM 1951 C C . LEU A 1 285 ? 21.465 1.173 -8.019 1.00 89.06 285 LEU A C 1
ATOM 1953 O O . LEU A 1 285 ? 21.830 1.180 -9.190 1.00 89.06 285 LEU A O 1
ATOM 1957 N N . SER A 1 286 ? 22.074 0.419 -7.098 1.00 88.94 286 SER A N 1
ATOM 1958 C CA . SER A 1 286 ? 23.170 -0.516 -7.388 1.00 88.94 286 SER A CA 1
ATOM 1959 C C . SER A 1 286 ? 22.771 -1.713 -8.259 1.00 88.94 286 SER A C 1
ATOM 1961 O O . SER A 1 286 ? 23.639 -2.320 -8.880 1.00 88.94 286 SER A O 1
ATOM 1963 N N . GLN A 1 287 ? 21.484 -2.059 -8.307 1.00 91.31 287 GLN A N 1
ATOM 1964 C CA . GLN A 1 287 ? 20.938 -3.144 -9.126 1.00 91.31 287 GLN A CA 1
ATOM 1965 C C . GLN A 1 287 ? 20.350 -2.630 -10.450 1.00 91.31 287 GLN A C 1
ATOM 1967 O O . GLN A 1 287 ? 19.870 -3.416 -11.266 1.00 91.31 287 GLN A O 1
ATOM 1972 N N . LEU A 1 288 ? 20.406 -1.316 -10.695 1.00 92.25 288 LEU A N 1
ATOM 1973 C CA . LEU A 1 288 ? 19.935 -0.727 -11.938 1.00 92.25 288 LEU A CA 1
ATOM 1974 C C . LEU A 1 288 ? 20.937 -0.981 -13.073 1.00 92.25 288 LEU A C 1
ATOM 1976 O O . LEU A 1 288 ? 22.147 -0.813 -12.917 1.00 92.25 288 LEU A O 1
ATOM 1980 N N . GLY A 1 289 ? 20.431 -1.362 -14.248 1.00 90.19 289 GLY A N 1
ATOM 1981 C CA . GLY A 1 289 ? 21.281 -1.613 -15.409 1.00 90.19 289 GLY A CA 1
ATOM 1982 C C . GLY A 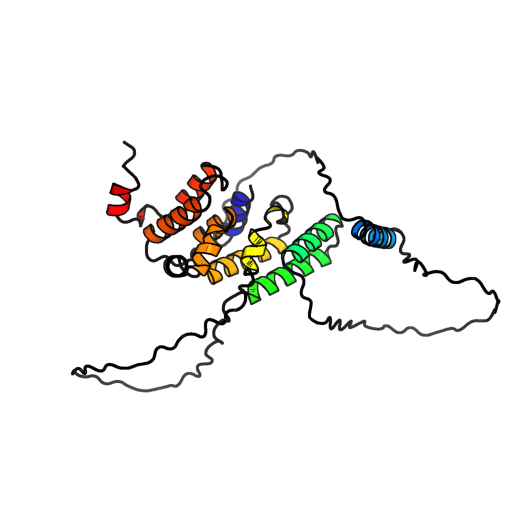1 289 ? 22.077 -0.365 -15.839 1.00 90.19 289 GLY A C 1
ATOM 1983 O O . GLY A 1 289 ? 21.551 0.751 -15.796 1.00 90.19 289 GLY A O 1
ATOM 1984 N N . PRO A 1 290 ? 23.315 -0.519 -16.350 1.00 89.62 290 PRO A N 1
ATOM 1985 C CA . PRO A 1 290 ? 24.182 0.608 -16.721 1.00 89.62 290 PRO A CA 1
ATOM 1986 C C . PRO A 1 290 ? 23.589 1.492 -17.828 1.00 89.62 290 PRO A C 1
ATOM 1988 O O . PRO A 1 290 ? 23.872 2.685 -17.904 1.00 89.62 290 PRO A O 1
ATOM 1991 N N . VAL A 1 291 ? 22.732 0.919 -18.678 1.00 89.56 291 VAL A N 1
ATOM 1992 C CA . VAL A 1 291 ? 21.982 1.657 -19.704 1.00 89.56 291 VAL A CA 1
ATOM 1993 C C . VAL A 1 291 ? 21.020 2.646 -19.044 1.00 89.56 291 VAL A C 1
ATOM 1995 O O . VAL A 1 291 ? 21.017 3.824 -19.385 1.00 89.56 291 VAL A O 1
ATOM 1998 N N . TYR A 1 292 ? 20.249 2.198 -18.055 1.00 87.00 292 TYR A N 1
ATOM 1999 C CA . TYR A 1 292 ? 19.294 3.050 -17.351 1.00 87.00 292 TYR A CA 1
ATOM 2000 C C . TYR A 1 292 ? 19.987 4.194 -16.612 1.00 87.00 292 TYR A C 1
ATOM 2002 O O . TYR A 1 292 ? 19.549 5.337 -16.726 1.00 87.00 292 TYR A O 1
ATOM 2010 N N . LEU A 1 293 ? 21.106 3.910 -15.939 1.00 86.19 293 LEU A N 1
ATOM 2011 C CA . LEU A 1 293 ? 21.916 4.945 -15.295 1.00 86.19 293 LEU A CA 1
ATOM 2012 C C . LEU A 1 293 ? 22.369 5.998 -16.311 1.00 86.19 293 LEU A C 1
ATOM 2014 O O . LEU A 1 293 ? 22.101 7.176 -16.125 1.00 86.19 293 LEU A O 1
ATOM 201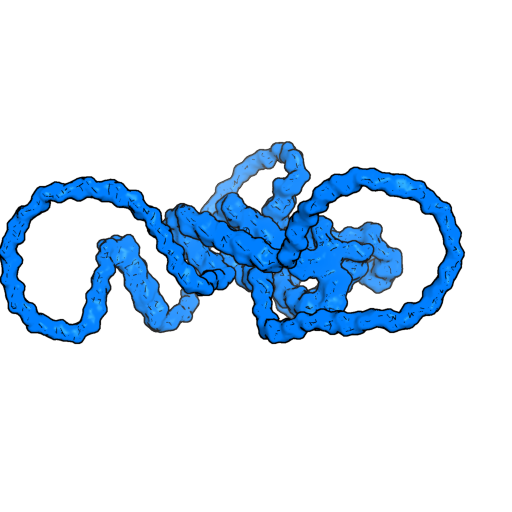8 N N . ARG A 1 294 ? 22.945 5.582 -17.445 1.00 87.81 294 ARG A N 1
ATOM 2019 C CA . ARG A 1 294 ? 23.483 6.514 -18.447 1.00 87.81 294 ARG A CA 1
ATOM 2020 C C . ARG A 1 294 ? 22.427 7.399 -19.117 1.00 87.81 294 ARG A C 1
ATOM 2022 O O . ARG A 1 294 ? 22.741 8.529 -19.481 1.00 87.81 294 ARG A O 1
ATOM 2029 N N . TYR A 1 295 ? 21.219 6.882 -19.344 1.00 87.12 295 TYR A N 1
ATOM 2030 C CA . TYR A 1 295 ? 20.183 7.600 -20.096 1.00 87.12 295 TYR A CA 1
ATOM 2031 C C . TYR A 1 295 ? 19.174 8.348 -19.216 1.00 87.12 295 TYR A C 1
ATOM 2033 O O . TYR A 1 295 ? 18.655 9.370 -19.657 1.00 87.12 295 TYR A O 1
ATOM 2041 N N . ILE A 1 296 ? 18.873 7.856 -18.009 1.00 82.88 296 ILE A N 1
ATOM 2042 C CA . ILE A 1 296 ? 17.807 8.413 -17.154 1.00 82.88 296 ILE A CA 1
ATOM 2043 C C . ILE A 1 296 ? 18.371 9.242 -16.000 1.00 82.88 296 ILE A C 1
ATOM 2045 O O . ILE A 1 296 ? 17.777 10.253 -15.629 1.00 82.88 296 ILE A O 1
ATOM 2049 N N . LEU A 1 297 ? 19.519 8.847 -15.450 1.00 77.38 297 LEU A N 1
ATOM 2050 C CA . LEU A 1 297 ? 20.211 9.573 -14.390 1.00 77.38 297 LEU A CA 1
ATOM 2051 C C . LEU A 1 297 ? 21.516 10.131 -14.965 1.00 77.38 297 LEU A C 1
ATOM 2053 O O . LEU A 1 297 ? 22.574 9.566 -14.689 1.00 77.38 297 LEU A O 1
ATOM 2057 N N . PRO A 1 298 ? 21.466 11.201 -15.791 1.00 63.75 298 PRO A N 1
ATOM 2058 C CA . PRO A 1 298 ? 22.691 11.821 -16.275 1.00 63.75 298 PRO A CA 1
ATOM 2059 C C . PRO A 1 298 ? 23.565 12.117 -15.059 1.00 63.75 298 PRO A C 1
ATOM 2061 O O . PRO A 1 298 ? 23.077 12.715 -14.095 1.00 63.75 298 PRO A O 1
ATOM 2064 N N . GLU A 1 299 ? 24.802 11.606 -15.082 1.00 57.62 299 GLU A N 1
ATOM 2065 C CA . GLU A 1 299 ? 25.748 11.757 -13.980 1.00 57.62 299 GLU A CA 1
ATOM 2066 C C . GLU A 1 299 ? 25.728 13.224 -13.558 1.00 57.62 299 GLU A C 1
ATOM 2068 O O . GLU A 1 299 ? 25.959 14.111 -14.384 1.00 57.62 299 GLU A O 1
ATOM 2073 N N . GLN A 1 300 ? 25.330 13.484 -12.310 1.00 53.03 300 GLN A N 1
ATOM 2074 C CA . GLN A 1 300 ? 25.371 14.834 -11.773 1.00 53.03 300 GLN A CA 1
ATOM 2075 C C . GLN A 1 300 ? 26.848 15.198 -11.636 1.00 53.03 300 GLN A C 1
ATOM 2077 O O . GLN A 1 300 ? 27.484 14.847 -10.644 1.00 53.03 300 GLN A O 1
ATOM 2082 N N . GLY A 1 301 ? 27.395 15.777 -12.704 1.00 45.72 301 GLY A N 1
ATOM 2083 C CA . GLY A 1 301 ? 28.722 16.380 -12.740 1.00 45.72 301 GLY A CA 1
ATOM 2084 C C . GLY A 1 301 ? 28.782 17.648 -11.910 1.00 45.72 301 GLY A C 1
ATOM 2085 O O . GLY A 1 301 ? 27.759 18.371 -11.857 1.00 45.72 301 GLY A O 1
#

Radius of gyration: 28.81 Å; chains: 1; bounding box: 86×70×80 Å

Organism: Chlamydomonas reinhardtii (NCBI:txid3055)

Sequence (301 aa):
MFAAQLRGCWSAGDAPAAPAAGSGTASSAASGCTGSGSKADVGVARAAIRFIYTGKLEREACGAPEAAAAGSGSHSKGCSNSGTLVGSSSSSGGGLSIPELLAVRRQACFMQIGDCVGACDKELCSLLAATGPPLPPPATGKPAAGAARPSAAAAGRVGASGGTAAATAATADAAVPPVLQLYADESLLPLESEEPDSFKAVLAAAHKALVAHFTSAPTTLNSAVLTKQLEELPVAAMEALLASDSFSTDDESSVLLLLAKWRAADLGNRGSGQELKTLCALVRLSQLGPVYLRYILPEQG

pLDDT: mean 70.24, std 23.15, range [29.36, 96.5]

InterPro domains:
  IPR011705 BTB/Kelch-associated [PF07707] (225-294)